Protein AF-A0A661IX45-F1 (afdb_monomer)

Radius of gyration: 25.3 Å; Cα contacts (8 Å, |Δi|>4): 655; chains: 1; bounding box: 82×65×70 Å

Secondary structure (DSSP, 8-state):
---------S--------------------SS-HHHHHHTTTS--EEETTEEEEEEEETTS---EEEEHHHHHH-GGGEEE--S--------PPP---EE-S-PPPPGGGGSPP--TTSPEEEEEPPPEEE-S-TT--HHHHHHHHHHHHHTSSEEEEE--GGGGT-SS-------HHHHHHHHHHH--SEEEEEEEEEEEEETTEEEEEEEEEEEETTT--EEEEEEEEEEESSHHHHHHHHHHHHHHHHHHHHTTSPPEEEEEEEETTEEEES--GGGT--TT-EEEEESSTT-S--EEEEEEEEETTTEEEEEEEESS---TT-EEEE----------

Solvent-accessible surface area (backbone atoms only — not comparable to full-atom values): 19610 Å² total; per-residue (Å²): 134,89,82,87,86,86,91,79,90,84,86,86,90,79,90,87,81,87,86,81,93,72,93,78,89,77,78,85,63,75,88,62,54,75,69,52,52,65,76,48,68,92,54,79,68,44,79,56,97,86,38,52,22,31,50,29,26,43,65,89,79,56,71,78,42,78,37,45,44,70,63,40,70,75,45,53,85,53,43,39,76,57,68,86,75,81,92,79,91,85,78,88,78,82,79,63,66,73,46,70,81,54,87,51,59,89,54,72,52,65,73,43,59,73,51,67,87,70,51,28,49,34,31,36,35,43,69,24,45,56,50,53,86,48,90,82,58,40,34,67,52,52,32,50,52,43,42,57,48,34,50,76,46,74,38,37,64,40,84,45,62,63,63,80,66,77,39,98,60,91,69,88,64,80,80,52,38,67,52,38,21,51,52,14,44,79,54,13,26,47,28,43,36,44,42,37,34,42,34,43,40,84,50,82,89,18,9,38,26,36,37,42,39,37,32,24,34,15,88,76,20,46,55,58,43,41,42,38,41,42,28,69,28,81,39,44,67,56,10,51,50,51,45,38,51,53,51,35,52,56,51,46,63,57,58,71,73,30,24,55,58,31,13,26,65,41,68,61,87,70,44,36,31,30,33,44,9,51,64,30,50,59,50,70,70,44,46,32,36,35,22,86,46,88,88,53,85,70,54,26,35,33,29,30,70,41,67,55,60,57,51,21,21,40,26,39,74,75,47,68,77,90,80,57,62,49,22,38,32,30,60,52,72,78,74,72,81,69,82,87,124

Mean predicted aligned error: 14.82 Å

Foldseek 3Di:
DDDDDDPDDPDDDDDDDDDDDDDDDDPPPQPADPVNCVVCVVADWDADPSFTWFWWAFPPDGDIDTDTVVRCVVCVVRTDGDDQDDDDDDDDDDWKDKDFPDQFDDDPLLVADADDLLFAAEEEEEQAAEDEPDPVDDSVNLSVVLCVLLLVASHRYHYDYPVLQVDPDPPLDDRDQVSLQVCCQQQQHQKYKGKYKYDQDDGSQFTKIWMFMWMAGRNRRTTNGTIIMIFGDNYRVVRSNVRSNVVSVVVNVRPNSGFHKGWFADDDPQKTKTFAFVQSSDDFQFKKWWAQDSPDPFTWIWTFHAGDPGTMTIIGTDDHDDDDRSTMIGGDDPPDPPDPD

Sequence (341 aa):
MRSQSLFFILILCGLLGSSGCGHLPWSKRDIYGKKDRELFADRDLYIIDGRYYVKVRERGGGQERFVEIREYLRSPSKWELLSPGGKAEGKRVEGAKAVIRKRPKRPLFALLPSSPPYLKRKVLVLPLSCLSDFPHLSDASVTELLLRTLSQKALVSLPIGPESLGGGKTDFTSPDPAQVKFLGEVTGAEAVMWGRLYGPFESPSGAFCQLELKLYETIEGTQILDLLLQQTADAPERALEAIFQEAAERVEGVLSRSGWFTRVARVDGDKIYILAGRQSGLREGDVLLVKEDPRRRSAVRIRVVELLGADMALTERIEGGDLEAFSLVLYEEAKGLTEGS

pLDDT: mean 74.88, std 21.73, range [23.38, 97.81]

Structure (mmCIF, N/CA/C/O backbone):
data_AF-A0A661IX45-F1
#
_entry.id   AF-A0A661IX45-F1
#
loop_
_atom_site.group_PDB
_atom_site.id
_atom_site.type_symbol
_atom_site.label_atom_id
_atom_site.label_alt_id
_atom_site.label_comp_id
_atom_site.label_asym_id
_atom_site.label_entity_id
_atom_site.label_seq_id
_atom_site.pdbx_PDB_ins_code
_atom_site.Cartn_x
_atom_site.Cartn_y
_atom_site.Cartn_z
_atom_site.occupancy
_atom_site.B_iso_or_equiv
_atom_site.auth_seq_id
_atom_site.auth_comp_id
_atom_site.auth_asym_id
_atom_site.auth_atom_id
_atom_site.pdbx_PDB_model_num
ATOM 1 N N . MET A 1 1 ? -42.758 16.198 6.406 1.00 31.66 1 MET A N 1
ATOM 2 C CA . MET A 1 1 ? -42.634 17.057 5.205 1.00 31.66 1 MET A CA 1
ATOM 3 C C . MET A 1 1 ? -41.177 17.450 5.044 1.00 31.66 1 MET A C 1
ATOM 5 O O . MET A 1 1 ? -40.490 17.616 6.039 1.00 31.66 1 MET A O 1
ATOM 9 N N . ARG A 1 2 ? -40.714 17.430 3.796 1.00 31.83 2 ARG A N 1
ATOM 10 C CA . ARG A 1 2 ? -39.316 17.331 3.357 1.00 31.83 2 ARG A CA 1
ATOM 11 C C . ARG A 1 2 ? -38.448 18.510 3.815 1.00 31.83 2 ARG A C 1
ATOM 13 O O . ARG A 1 2 ? -38.812 19.650 3.562 1.00 31.83 2 ARG A O 1
ATOM 20 N N . SER A 1 3 ? -37.276 18.207 4.373 1.00 27.45 3 SER A N 1
ATOM 21 C CA . SER A 1 3 ? -36.128 19.117 4.410 1.00 27.45 3 SER A CA 1
ATOM 22 C C . SER A 1 3 ? -35.052 18.540 3.493 1.00 27.45 3 SER A C 1
ATOM 24 O O . SER A 1 3 ? -34.419 17.532 3.802 1.00 27.45 3 SER A O 1
ATOM 26 N N . GLN A 1 4 ? -34.937 19.134 2.309 1.00 38.41 4 GLN A N 1
ATOM 27 C CA . GLN A 1 4 ? -33.718 19.098 1.516 1.00 38.41 4 GLN A CA 1
ATOM 28 C C . GLN A 1 4 ? -32.760 20.113 2.132 1.00 38.41 4 GLN A C 1
ATOM 30 O O . GLN A 1 4 ? -33.170 21.255 2.325 1.00 38.41 4 GLN A O 1
ATOM 35 N N . SER A 1 5 ? -31.518 19.708 2.395 1.00 34.38 5 SER A N 1
ATOM 36 C CA . SER A 1 5 ? -30.292 20.506 2.208 1.00 34.38 5 SER A CA 1
ATOM 37 C C . SER A 1 5 ? -29.159 19.878 3.010 1.00 34.38 5 SER A C 1
ATOM 39 O O . SER A 1 5 ? -29.085 20.092 4.210 1.00 34.38 5 SER A O 1
ATOM 41 N N . LEU A 1 6 ? -28.293 19.105 2.350 1.00 32.47 6 LEU A N 1
ATOM 42 C CA . LEU A 1 6 ? -26.890 18.883 2.743 1.00 32.47 6 LEU A CA 1
ATOM 43 C C . LEU A 1 6 ? -26.189 18.117 1.613 1.00 32.47 6 LEU A C 1
ATOM 45 O O . LEU A 1 6 ? -25.777 16.971 1.733 1.00 32.47 6 LEU A O 1
ATOM 49 N N . PHE A 1 7 ? -26.118 18.788 0.466 1.00 34.12 7 PHE A N 1
ATOM 50 C CA . PHE A 1 7 ? -25.300 18.429 -0.689 1.00 34.12 7 PHE A CA 1
ATOM 51 C C . PHE A 1 7 ? -24.300 19.577 -0.889 1.00 34.12 7 PHE A C 1
ATOM 53 O O . PHE A 1 7 ? -24.356 20.279 -1.883 1.00 34.12 7 PHE A O 1
ATOM 60 N N . PHE A 1 8 ? -23.481 19.881 0.123 1.00 32.47 8 PHE A N 1
ATOM 61 C CA . PHE A 1 8 ? -22.509 20.983 0.068 1.00 32.47 8 PHE A CA 1
ATOM 62 C C . PHE A 1 8 ? -21.412 20.792 1.127 1.00 32.47 8 PHE A C 1
ATOM 64 O O . PHE A 1 8 ? -21.415 21.436 2.168 1.00 32.47 8 PHE A O 1
ATOM 71 N N . ILE A 1 9 ? -20.458 19.899 0.861 1.00 33.50 9 ILE A N 1
ATOM 72 C CA . ILE A 1 9 ? -19.114 19.959 1.461 1.00 33.50 9 ILE A CA 1
ATOM 73 C C . ILE A 1 9 ? -18.122 19.664 0.335 1.00 33.50 9 ILE A C 1
ATOM 75 O O . ILE A 1 9 ? -17.614 18.558 0.210 1.00 33.50 9 ILE A O 1
ATOM 79 N N . LEU A 1 10 ? -17.931 20.636 -0.563 1.00 34.12 10 LEU A N 1
ATOM 80 C CA . LEU A 1 10 ? -16.811 20.629 -1.519 1.00 34.12 10 LEU A CA 1
ATOM 81 C C . LEU A 1 10 ? -16.424 22.016 -2.068 1.00 34.12 10 LEU A C 1
ATOM 83 O O . LEU A 1 10 ? -15.611 22.106 -2.977 1.00 34.12 10 LEU A O 1
ATOM 87 N N . ILE A 1 11 ? -16.946 23.122 -1.525 1.00 37.81 11 ILE A N 1
ATOM 88 C CA . ILE A 1 11 ? -16.572 24.472 -1.982 1.00 37.81 11 ILE A CA 1
ATOM 89 C C . ILE A 1 11 ? -16.534 25.421 -0.784 1.00 37.81 11 ILE A C 1
ATOM 91 O O . ILE A 1 11 ? -17.523 26.098 -0.536 1.00 37.81 11 ILE A O 1
ATOM 95 N N . LEU A 1 12 ? -15.420 25.468 -0.037 1.00 32.38 12 LEU A N 1
ATOM 96 C CA . LEU A 1 12 ? -15.030 26.670 0.723 1.00 32.38 12 LEU A CA 1
ATOM 97 C C . LEU A 1 12 ? -13.593 26.616 1.290 1.00 32.38 12 LEU A C 1
ATOM 99 O O . LEU A 1 12 ? -13.404 26.660 2.495 1.00 32.38 12 LEU A O 1
ATOM 103 N N . CYS A 1 13 ? -12.568 26.559 0.434 1.00 29.25 13 CYS A N 1
ATOM 104 C CA . CYS A 1 13 ? -11.184 26.913 0.819 1.00 29.25 13 CYS A CA 1
ATOM 105 C C . CYS A 1 13 ? -10.466 27.655 -0.325 1.00 29.25 13 CYS A C 1
ATOM 107 O O . CYS A 1 13 ? -9.306 27.401 -0.637 1.00 29.25 13 CYS A O 1
ATOM 109 N N . GLY A 1 14 ? -11.183 28.559 -0.994 1.00 31.02 14 GLY A N 1
ATOM 110 C CA . GLY A 1 14 ? -10.596 29.558 -1.881 1.00 31.02 14 GLY A CA 1
ATOM 111 C C . GLY A 1 14 ? -10.608 30.911 -1.180 1.00 31.02 14 GLY A C 1
ATOM 112 O O . GLY A 1 14 ? -11.650 31.295 -0.661 1.00 31.02 14 GLY A O 1
ATOM 113 N N . LEU A 1 15 ? -9.477 31.622 -1.249 1.00 32.25 15 LEU A N 1
ATOM 114 C CA . LEU A 1 15 ? -9.216 32.990 -0.770 1.00 32.25 15 LEU 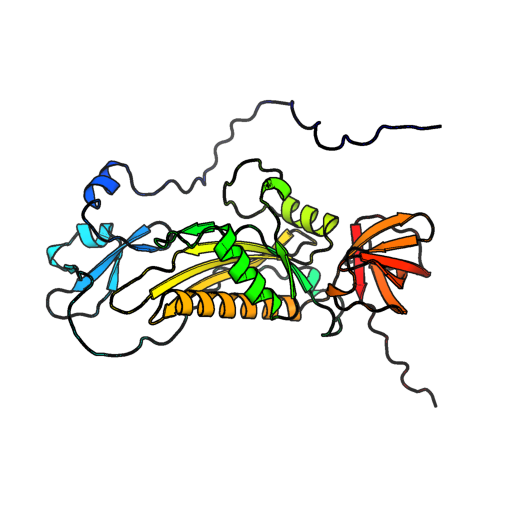A CA 1
ATOM 115 C C . LEU A 1 15 ? -8.654 33.090 0.654 1.00 32.25 15 LEU A C 1
ATOM 117 O O . LEU A 1 15 ? -9.389 33.277 1.611 1.00 32.25 15 LEU A O 1
ATOM 121 N N . LEU A 1 16 ? -7.321 33.081 0.743 1.00 33.16 16 LEU A N 1
ATOM 122 C CA . LEU A 1 16 ? -6.530 34.136 1.391 1.00 33.16 16 LEU A CA 1
ATOM 123 C C . LEU A 1 16 ? -5.105 34.078 0.820 1.00 33.16 16 LEU A C 1
ATOM 125 O O . LEU A 1 16 ? -4.405 33.074 0.932 1.00 33.16 16 LEU A O 1
ATOM 129 N N . GLY A 1 17 ? -4.726 35.139 0.111 1.00 28.31 17 GLY A N 1
ATOM 130 C CA . GLY A 1 17 ? -3.460 35.253 -0.599 1.00 28.31 17 GLY A CA 1
ATOM 131 C C . GLY A 1 17 ? -2.360 35.978 0.178 1.00 28.31 17 GLY A C 1
ATOM 132 O O . GLY A 1 17 ? -2.618 36.795 1.056 1.00 28.31 17 GLY A O 1
ATOM 133 N N . SER A 1 18 ? -1.139 35.696 -0.289 1.00 35.06 18 SER A N 1
ATOM 134 C CA . SER A 1 18 ? 0.095 36.496 -0.258 1.00 35.06 18 SER A CA 1
ATOM 135 C C . SER A 1 18 ? 0.686 36.921 1.090 1.00 35.06 18 SER A C 1
ATOM 137 O O . SER A 1 18 ? 0.209 37.854 1.726 1.00 35.06 18 SER A O 1
ATOM 139 N N . SER A 1 19 ? 1.876 36.393 1.398 1.00 29.16 19 SER A N 1
ATOM 140 C CA . SER A 1 19 ? 3.156 37.122 1.258 1.00 29.16 19 SER A CA 1
ATOM 141 C C . SER A 1 19 ? 4.289 36.328 1.911 1.00 29.16 19 SER A C 1
ATOM 143 O O . SER A 1 19 ? 4.203 35.980 3.083 1.00 29.16 19 SER A O 1
ATOM 145 N N . GLY A 1 20 ? 5.369 36.068 1.173 1.00 25.92 20 GLY A N 1
ATOM 146 C CA . GLY A 1 20 ? 6.574 35.461 1.741 1.00 25.92 20 GLY A CA 1
ATOM 147 C C . GLY A 1 20 ? 7.519 34.888 0.694 1.00 25.92 20 GLY A C 1
ATOM 148 O O . GLY A 1 20 ? 7.609 33.676 0.535 1.00 25.92 20 GLY A O 1
ATOM 149 N N . CYS A 1 21 ? 8.235 35.761 -0.020 1.00 34.81 21 CYS A N 1
ATOM 150 C CA . CYS A 1 21 ? 9.464 35.377 -0.709 1.00 34.81 21 CYS A CA 1
ATOM 151 C C . CYS A 1 21 ? 10.446 34.787 0.311 1.00 34.81 21 CYS A C 1
ATOM 153 O O . CYS A 1 21 ? 10.863 35.473 1.240 1.00 34.81 21 CYS A O 1
ATOM 155 N N . GLY A 1 22 ? 10.842 33.536 0.101 1.00 25.02 22 GLY A N 1
ATOM 156 C CA . GLY A 1 22 ? 11.901 32.874 0.847 1.00 25.02 22 GLY A CA 1
ATOM 157 C C . GLY A 1 22 ? 12.586 31.869 -0.061 1.00 25.02 22 GLY A C 1
ATOM 158 O O . GLY A 1 22 ? 12.084 30.773 -0.284 1.00 25.02 22 GLY A O 1
ATOM 159 N N . HIS A 1 23 ? 13.715 32.277 -0.632 1.00 36.28 23 HIS A N 1
ATOM 160 C CA . HIS A 1 23 ? 14.658 31.393 -1.300 1.00 36.28 23 HIS A CA 1
ATOM 161 C C . HIS A 1 23 ? 14.972 30.177 -0.422 1.00 36.28 23 HIS A C 1
ATOM 163 O O . HIS A 1 23 ? 15.439 30.361 0.696 1.00 36.28 23 HIS A O 1
ATOM 169 N N . LEU A 1 24 ? 14.807 28.965 -0.958 1.00 30.47 24 LEU A N 1
ATOM 170 C CA . LEU A 1 24 ? 15.765 27.860 -0.838 1.00 30.47 24 LEU A CA 1
ATOM 171 C C . LEU A 1 24 ? 15.394 26.743 -1.840 1.00 30.47 24 LEU A C 1
ATOM 173 O O . LEU A 1 24 ? 14.257 26.655 -2.302 1.00 30.47 24 LEU A O 1
ATOM 177 N N . PRO A 1 25 ? 16.405 25.986 -2.289 1.00 33.78 25 PRO A N 1
ATOM 178 C CA . PRO A 1 25 ? 16.451 25.300 -3.565 1.00 33.78 25 PRO A CA 1
ATOM 179 C C . PRO A 1 25 ? 15.751 23.952 -3.452 1.00 33.78 25 PRO A C 1
ATOM 181 O O . PRO A 1 25 ? 15.671 23.415 -2.359 1.00 33.78 25 PRO A O 1
ATOM 184 N N . TRP A 1 26 ? 15.336 23.398 -4.591 1.00 29.72 26 TRP A N 1
ATOM 185 C CA . TRP A 1 26 ? 15.160 21.958 -4.891 1.00 29.72 26 TRP A CA 1
ATOM 186 C C . TRP A 1 26 ? 14.075 21.711 -5.951 1.00 29.72 26 TRP A C 1
ATOM 188 O O . TRP A 1 26 ? 13.500 20.629 -6.027 1.00 29.72 26 TRP A O 1
ATOM 198 N N . SER A 1 27 ? 13.884 22.635 -6.900 1.00 31.77 27 SER A N 1
ATOM 199 C CA . SER A 1 27 ? 13.534 22.161 -8.237 1.00 31.77 27 SER A CA 1
ATOM 200 C C . SER A 1 27 ? 14.763 21.411 -8.756 1.00 31.77 27 SER A C 1
ATOM 202 O O . SER A 1 27 ? 15.789 22.044 -9.030 1.00 31.77 27 SER A O 1
ATOM 204 N N . LYS A 1 28 ? 14.705 20.082 -8.882 1.00 40.31 28 LYS A N 1
ATOM 205 C CA . LYS A 1 28 ? 15.634 19.366 -9.765 1.00 40.31 28 LYS A CA 1
ATOM 206 C C . LYS A 1 28 ? 15.320 19.827 -11.189 1.00 40.31 28 LYS A C 1
ATOM 208 O O . LYS A 1 28 ? 14.548 19.194 -11.898 1.00 40.31 28 LYS A O 1
ATOM 213 N N . ARG A 1 29 ? 15.847 21.003 -11.550 1.00 43.06 29 ARG A N 1
ATOM 214 C CA . ARG A 1 29 ? 15.900 21.478 -12.928 1.00 43.06 29 ARG A CA 1
ATOM 215 C C . ARG A 1 29 ? 16.592 20.389 -13.720 1.00 43.06 29 ARG A C 1
ATOM 217 O O . ARG A 1 29 ? 17.616 19.870 -13.271 1.00 43.06 29 ARG A O 1
ATOM 224 N N . ASP A 1 30 ? 16.011 20.066 -14.865 1.00 44.97 30 ASP A N 1
ATOM 225 C CA . ASP A 1 30 ? 16.693 19.276 -15.871 1.00 44.97 30 ASP A CA 1
ATOM 226 C C . ASP A 1 30 ? 18.105 19.855 -16.050 1.00 44.97 30 ASP A C 1
ATOM 228 O O . ASP A 1 30 ? 18.285 21.053 -16.287 1.00 44.97 30 ASP A O 1
ATOM 232 N N . ILE A 1 31 ? 19.107 19.013 -15.812 1.00 51.66 31 ILE A N 1
ATOM 233 C CA . ILE A 1 31 ? 20.523 19.379 -15.874 1.00 51.66 31 ILE A CA 1
ATOM 234 C C . ILE A 1 31 ? 20.973 19.620 -17.318 1.00 51.66 31 ILE A C 1
ATOM 236 O O . ILE A 1 31 ? 22.105 20.069 -17.518 1.00 51.66 31 ILE A O 1
ATOM 240 N N . TYR A 1 32 ? 20.107 19.344 -18.299 1.00 58.38 32 TYR A N 1
ATOM 241 C CA . TYR A 1 32 ? 20.336 19.533 -19.722 1.00 58.38 32 TYR A CA 1
ATOM 242 C C . TYR A 1 32 ? 19.508 20.705 -20.265 1.00 58.38 32 TYR A C 1
ATOM 244 O O . TYR A 1 32 ? 18.287 20.768 -20.122 1.00 58.38 32 TYR A O 1
ATOM 252 N N . GLY A 1 33 ? 20.191 21.662 -20.897 1.00 57.94 33 GLY A N 1
ATOM 253 C CA . GLY A 1 33 ? 19.557 22.818 -21.539 1.00 57.94 33 GLY A CA 1
ATOM 254 C C . GLY A 1 33 ? 18.938 22.500 -22.908 1.00 57.94 33 GLY A C 1
ATOM 255 O O . GLY A 1 33 ? 19.067 21.404 -23.442 1.00 57.94 33 GLY A O 1
ATOM 256 N N . LYS A 1 34 ? 18.308 23.492 -23.549 1.00 54.91 34 LYS A N 1
ATOM 257 C CA . LYS A 1 34 ? 17.751 23.338 -24.910 1.00 54.91 34 LYS A CA 1
ATOM 258 C C . LYS A 1 34 ? 18.818 22.938 -25.948 1.00 54.91 34 LYS A C 1
ATOM 260 O O . LYS A 1 34 ? 18.582 22.042 -26.745 1.00 54.91 34 LYS A O 1
ATOM 265 N N . LYS A 1 35 ? 20.006 23.549 -25.868 1.00 55.47 35 LYS A N 1
ATOM 266 C CA . LYS A 1 35 ? 21.160 23.241 -26.735 1.00 55.47 35 LYS A CA 1
ATOM 267 C C . LYS A 1 35 ? 21.697 21.824 -26.539 1.00 55.47 35 LYS A C 1
ATOM 269 O O . LYS A 1 35 ? 22.114 21.188 -27.495 1.00 55.47 35 LYS A O 1
ATOM 274 N N . ASP A 1 36 ? 21.672 21.345 -25.299 1.00 53.19 36 ASP A N 1
ATOM 275 C CA . ASP A 1 36 ? 22.061 19.979 -24.957 1.00 53.19 36 ASP A CA 1
ATOM 276 C C . ASP A 1 36 ? 21.128 18.990 -25.674 1.00 53.19 36 ASP A C 1
ATOM 278 O O . ASP A 1 36 ? 21.584 18.109 -26.385 1.00 53.19 36 ASP A O 1
ATOM 282 N N . ARG A 1 37 ? 19.812 19.202 -25.611 1.00 57.75 37 ARG A N 1
ATOM 283 C CA . ARG A 1 37 ? 18.844 18.323 -26.287 1.00 57.75 37 ARG A CA 1
ATOM 284 C C . ARG A 1 37 ? 18.974 18.319 -27.813 1.00 57.75 37 ARG A C 1
ATOM 286 O O . ARG A 1 37 ? 18.772 17.279 -28.424 1.00 57.75 37 ARG A O 1
ATOM 293 N N . GLU A 1 38 ? 19.339 19.447 -28.420 1.00 61.12 38 GLU A N 1
ATOM 294 C CA . GLU A 1 38 ? 19.633 19.524 -29.861 1.00 61.12 38 GLU A CA 1
ATOM 295 C C . GLU A 1 38 ? 20.881 18.702 -30.240 1.00 61.12 38 GLU A C 1
ATOM 297 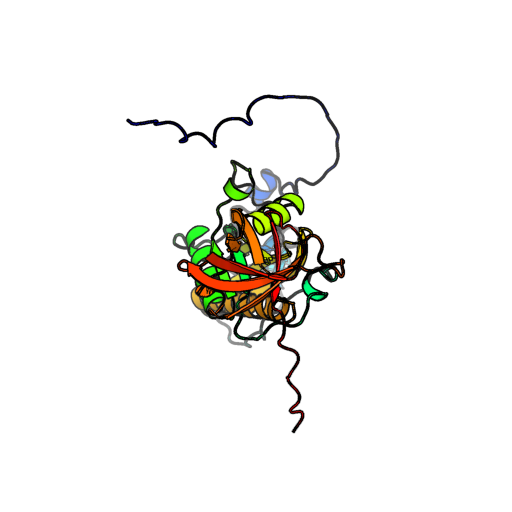O O . GLU A 1 38 ? 20.909 18.095 -31.306 1.00 61.12 38 GLU A O 1
ATOM 302 N N . LEU A 1 39 ? 21.883 18.623 -29.355 1.00 50.84 39 LEU A N 1
ATOM 303 C CA . LEU A 1 39 ? 23.135 17.880 -29.573 1.00 50.84 39 LEU A CA 1
ATOM 304 C C . LEU A 1 39 ? 22.980 16.355 -29.542 1.00 50.84 39 LEU A C 1
ATOM 306 O O . LEU A 1 39 ? 23.870 15.653 -30.014 1.00 50.84 39 LEU A O 1
ATOM 310 N N . PHE A 1 40 ? 21.904 15.839 -28.950 1.00 62.50 40 PHE A N 1
ATOM 311 C CA . PHE A 1 40 ? 21.649 14.399 -28.850 1.00 62.50 40 PHE A CA 1
ATOM 312 C C . PHE A 1 40 ? 20.297 13.982 -29.438 1.00 62.50 40 PHE A C 1
ATOM 314 O O . PHE A 1 40 ? 19.843 12.865 -29.209 1.00 62.50 40 PHE A O 1
ATOM 321 N N . ALA A 1 41 ? 19.672 14.857 -30.230 1.00 52.12 41 ALA A N 1
ATOM 322 C CA . ALA A 1 41 ? 18.409 14.579 -30.913 1.00 52.12 41 ALA A CA 1
ATOM 323 C C . ALA A 1 41 ? 18.511 13.435 -31.941 1.00 52.12 41 ALA A C 1
ATOM 325 O O . ALA A 1 41 ? 17.499 12.833 -32.285 1.00 52.12 41 ALA A O 1
ATOM 326 N N . ASP A 1 42 ? 19.718 13.137 -32.428 1.00 52.62 42 ASP A N 1
ATOM 327 C CA . ASP A 1 42 ? 20.020 12.073 -33.390 1.00 52.62 42 ASP A CA 1
ATOM 328 C C . ASP A 1 42 ? 20.483 10.760 -32.725 1.00 52.62 42 ASP A C 1
ATOM 330 O O . ASP A 1 42 ? 21.020 9.884 -33.406 1.00 52.62 42 ASP A O 1
ATOM 334 N N . ARG A 1 43 ? 20.343 10.625 -31.396 1.00 60.31 43 ARG A N 1
ATOM 335 C CA . ARG A 1 43 ? 20.867 9.486 -30.623 1.00 60.31 43 ARG A CA 1
ATOM 336 C C . ARG A 1 43 ? 19.771 8.730 -29.886 1.00 60.31 43 ARG A C 1
ATOM 338 O O . ARG A 1 43 ? 18.873 9.329 -29.304 1.00 60.31 43 ARG A O 1
ATOM 345 N N . ASP A 1 44 ? 19.948 7.415 -29.807 1.00 63.59 44 ASP A N 1
ATOM 346 C CA . ASP A 1 44 ? 19.128 6.541 -28.971 1.00 63.59 44 ASP A CA 1
ATOM 347 C C . ASP A 1 44 ? 19.570 6.676 -27.504 1.00 63.59 44 ASP A C 1
ATOM 349 O O . ASP A 1 44 ? 20.624 6.165 -27.101 1.00 63.59 44 ASP A O 1
ATOM 353 N N . LEU A 1 45 ? 18.792 7.426 -26.718 1.00 63.84 45 LEU A N 1
ATOM 354 C CA . LEU A 1 45 ? 19.106 7.770 -25.330 1.00 63.84 45 LEU A CA 1
ATOM 355 C C . LEU A 1 45 ? 18.309 6.929 -24.329 1.00 63.84 45 LEU A C 1
ATOM 357 O O . LEU A 1 45 ? 17.110 6.729 -24.472 1.00 63.84 45 LEU A O 1
ATOM 361 N N . TYR A 1 46 ? 18.965 6.556 -23.237 1.00 61.53 46 TYR A N 1
ATOM 362 C CA . TYR A 1 46 ? 18.365 5.930 -22.061 1.00 61.53 46 TYR A CA 1
ATOM 363 C C . TYR A 1 46 ? 18.384 6.927 -20.898 1.00 61.53 46 TYR A C 1
ATOM 365 O O . TYR A 1 46 ? 19.385 7.614 -20.704 1.00 61.53 46 TYR A O 1
ATOM 373 N N . ILE A 1 47 ? 17.319 7.021 -20.098 1.00 55.94 47 ILE A N 1
ATOM 374 C CA . ILE A 1 47 ? 17.270 7.939 -18.946 1.00 55.94 47 ILE A CA 1
ATOM 375 C C . ILE A 1 47 ? 17.444 7.151 -17.645 1.00 55.94 47 ILE A C 1
ATOM 377 O O . ILE A 1 47 ? 16.588 6.347 -17.288 1.00 55.94 47 ILE A O 1
ATOM 381 N N . ILE A 1 48 ? 18.528 7.410 -16.906 1.00 49.97 48 ILE A N 1
ATOM 382 C CA . ILE A 1 48 ? 18.822 6.775 -15.610 1.00 49.97 48 ILE A CA 1
ATOM 383 C C . ILE A 1 48 ? 19.085 7.887 -14.584 1.00 49.97 48 ILE A C 1
ATOM 385 O O . ILE A 1 48 ? 19.919 8.760 -14.803 1.00 49.97 48 ILE A O 1
ATOM 389 N N . ASP A 1 49 ? 18.328 7.919 -13.482 1.00 45.72 49 ASP A N 1
ATOM 390 C CA . ASP A 1 49 ? 18.443 8.938 -12.417 1.00 45.72 49 ASP A CA 1
ATOM 391 C C . ASP A 1 49 ? 18.410 10.409 -12.909 1.00 45.72 49 ASP A C 1
ATOM 393 O O . ASP A 1 49 ? 19.065 11.297 -12.355 1.00 45.72 49 ASP A O 1
ATOM 397 N N . GLY A 1 50 ? 17.614 10.690 -13.950 1.00 48.59 50 GLY A N 1
ATOM 398 C CA . GLY A 1 50 ? 17.475 12.031 -14.539 1.00 48.59 50 GLY A CA 1
ATOM 399 C C . GLY A 1 50 ? 18.650 12.454 -15.428 1.00 48.59 50 GLY A C 1
ATOM 400 O O . GLY A 1 50 ? 18.806 13.641 -15.713 1.00 48.59 50 GLY A O 1
ATOM 401 N N . ARG A 1 51 ? 19.483 11.494 -15.843 1.00 57.00 51 ARG A N 1
ATOM 402 C CA . ARG A 1 51 ? 20.605 11.674 -16.767 1.00 57.00 51 ARG A CA 1
ATOM 403 C C . ARG A 1 51 ? 20.411 10.852 -18.031 1.00 57.00 51 ARG A C 1
ATOM 405 O O . ARG A 1 51 ? 19.845 9.766 -17.963 1.00 57.00 51 ARG A O 1
ATOM 412 N N . TYR A 1 52 ? 20.876 11.370 -19.164 1.00 68.75 52 TYR A N 1
ATOM 413 C CA . TYR A 1 52 ? 20.821 10.668 -20.449 1.00 68.75 52 TYR A CA 1
ATOM 414 C C . TYR A 1 52 ? 22.049 9.772 -20.616 1.00 68.75 52 TYR A C 1
ATOM 416 O O . TYR A 1 52 ? 23.156 10.177 -20.266 1.00 68.75 52 TYR A O 1
ATOM 424 N N . TYR A 1 53 ? 21.864 8.589 -21.188 1.00 72.75 53 TYR A N 1
ATOM 425 C CA . TYR A 1 53 ? 22.875 7.561 -21.420 1.00 72.75 53 TYR A CA 1
ATOM 426 C C . TYR A 1 53 ? 22.769 7.025 -22.844 1.00 72.75 53 TYR A C 1
ATOM 428 O O . TYR A 1 53 ? 21.698 7.043 -23.433 1.00 72.75 53 TYR A O 1
ATOM 436 N N . VAL A 1 54 ? 23.865 6.496 -23.376 1.00 75.19 54 VAL A N 1
ATOM 437 C CA . VAL A 1 54 ? 23.916 5.759 -24.645 1.00 75.19 54 VAL A CA 1
ATOM 438 C C . VAL A 1 54 ? 24.531 4.389 -24.419 1.00 75.19 54 VAL A C 1
ATOM 440 O O . VAL A 1 54 ? 25.412 4.225 -23.570 1.00 75.19 54 VAL A O 1
ATOM 443 N N . LYS A 1 55 ? 24.083 3.398 -25.189 1.00 76.25 55 LYS A N 1
ATOM 444 C CA . LYS A 1 55 ? 24.676 2.061 -25.177 1.00 76.25 55 LYS A CA 1
ATOM 445 C C . LYS A 1 55 ? 25.900 2.040 -26.092 1.00 76.25 55 LYS A C 1
ATOM 447 O O . LYS A 1 55 ? 25.804 2.323 -27.286 1.00 76.25 55 LYS A O 1
ATOM 452 N N . VAL A 1 56 ? 27.062 1.717 -25.533 1.00 77.69 56 VAL A N 1
ATOM 453 C CA . VAL A 1 56 ? 28.339 1.751 -26.255 1.00 77.69 56 VAL A CA 1
ATOM 454 C C . VAL A 1 56 ? 29.217 0.547 -25.936 1.00 77.69 56 VAL A C 1
ATOM 456 O O . VAL A 1 56 ? 29.073 -0.101 -24.898 1.00 77.69 56 VAL A O 1
ATOM 459 N N . ARG A 1 57 ? 30.177 0.281 -26.817 1.00 82.69 57 ARG A N 1
ATOM 460 C CA . ARG A 1 57 ? 31.317 -0.616 -26.614 1.00 82.69 57 ARG A CA 1
ATOM 461 C C . ARG A 1 57 ? 32.609 0.188 -26.708 1.00 82.69 57 ARG A C 1
ATOM 463 O O . ARG A 1 57 ? 32.665 1.183 -27.418 1.00 82.69 57 ARG A O 1
ATOM 470 N N . GLU A 1 58 ? 33.657 -0.199 -25.996 1.00 81.69 58 GLU A N 1
ATOM 471 C CA . GLU A 1 58 ? 34.968 0.447 -26.150 1.00 81.69 58 GLU A CA 1
ATOM 472 C C . GLU A 1 58 ? 35.653 -0.038 -27.439 1.00 81.69 58 GLU A C 1
ATOM 474 O O . GLU A 1 58 ? 35.730 -1.246 -27.690 1.00 81.69 58 GLU A O 1
ATOM 479 N N . ARG A 1 59 ? 36.127 0.896 -28.277 1.00 72.44 59 ARG A N 1
ATOM 480 C CA . ARG A 1 59 ? 36.845 0.556 -29.514 1.00 72.44 59 ARG A CA 1
ATOM 481 C C . ARG A 1 59 ? 38.163 -0.132 -29.163 1.00 72.44 59 ARG A C 1
ATOM 483 O O . ARG A 1 59 ? 38.962 0.413 -28.410 1.00 72.44 59 ARG A O 1
ATOM 490 N N . GLY A 1 60 ? 38.388 -1.311 -29.737 1.00 71.19 60 GLY A N 1
ATOM 491 C CA . GLY A 1 60 ? 39.529 -2.176 -29.407 1.00 71.19 60 GLY A CA 1
ATOM 492 C C . GLY A 1 60 ? 39.150 -3.470 -28.680 1.00 71.19 60 GLY A C 1
ATOM 493 O O . GLY A 1 60 ? 40.029 -4.276 -28.403 1.00 71.19 60 GLY A O 1
ATOM 494 N N . GLY A 1 61 ? 37.853 -3.692 -28.429 1.00 64.31 61 GLY A N 1
ATOM 495 C CA . GLY A 1 61 ? 37.335 -4.905 -27.795 1.00 64.31 61 GLY A CA 1
ATOM 496 C C . GLY A 1 61 ? 37.125 -4.702 -26.297 1.00 64.31 61 GLY A C 1
ATOM 497 O O . GLY A 1 61 ? 38.055 -4.797 -25.505 1.00 64.31 61 GLY A O 1
ATOM 498 N N . GLY A 1 62 ? 35.878 -4.431 -25.908 1.00 67.12 62 GLY A N 1
ATOM 499 C CA . GLY A 1 62 ? 35.456 -4.252 -24.518 1.00 67.12 62 GLY A CA 1
ATOM 500 C C . GLY A 1 62 ? 34.010 -4.705 -24.306 1.00 67.12 62 GLY A C 1
ATOM 501 O O . GLY A 1 62 ? 33.313 -5.039 -25.264 1.00 67.12 62 GLY A O 1
ATOM 502 N N . GLN A 1 63 ? 33.553 -4.730 -23.052 1.00 63.59 63 GLN A N 1
ATOM 503 C CA . GLN A 1 63 ? 32.163 -5.068 -22.723 1.00 63.59 63 GLN A CA 1
ATOM 504 C C . GLN A 1 63 ? 31.202 -3.926 -23.082 1.00 63.59 63 GLN A C 1
ATOM 506 O O . GLN A 1 63 ? 31.571 -2.749 -23.052 1.00 63.59 63 GLN A O 1
ATOM 511 N N . GLU A 1 64 ? 29.961 -4.283 -23.422 1.00 72.12 64 GLU A N 1
ATOM 512 C CA . GLU A 1 64 ? 28.888 -3.314 -23.657 1.00 72.12 64 GLU A CA 1
ATOM 513 C C . GLU A 1 64 ? 28.519 -2.618 -22.346 1.00 72.12 64 GLU A C 1
ATOM 515 O O . GLU A 1 64 ? 28.347 -3.270 -21.315 1.00 72.12 64 GLU A O 1
ATOM 520 N N . ARG A 1 65 ? 28.382 -1.294 -22.375 1.00 65.50 65 ARG A N 1
ATOM 521 C CA . ARG A 1 65 ? 27.988 -0.508 -21.205 1.00 65.50 65 ARG A CA 1
ATOM 522 C C . ARG A 1 65 ? 27.136 0.690 -21.586 1.00 65.50 65 ARG A C 1
ATOM 524 O O . ARG A 1 65 ? 27.244 1.228 -22.685 1.00 65.50 65 ARG A O 1
ATOM 531 N N . PHE A 1 66 ? 26.318 1.123 -20.637 1.00 67.12 66 PHE A N 1
ATOM 532 C CA . PHE A 1 66 ? 25.625 2.401 -20.707 1.00 67.12 66 PHE A CA 1
ATOM 533 C C . 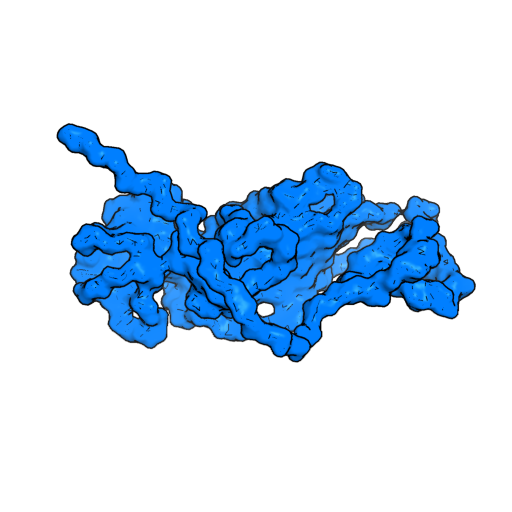PHE A 1 66 ? 26.557 3.490 -20.187 1.00 67.12 66 PHE A C 1
ATOM 535 O O . PHE A 1 66 ? 27.048 3.410 -19.061 1.00 67.12 66 PHE A O 1
ATOM 542 N N . VAL A 1 67 ? 26.816 4.492 -21.017 1.00 69.31 67 VAL A N 1
ATOM 543 C CA . VAL A 1 67 ? 27.685 5.628 -20.694 1.00 69.31 67 VAL A CA 1
ATOM 544 C C . VAL A 1 67 ? 26.839 6.890 -20.725 1.00 69.31 67 VAL A C 1
ATOM 546 O O . VAL A 1 67 ? 26.035 7.060 -21.639 1.00 69.31 67 VAL A O 1
ATOM 549 N N . GLU A 1 68 ? 26.986 7.763 -19.726 1.00 76.00 68 GLU A N 1
ATOM 550 C CA . GLU A 1 68 ? 26.254 9.034 -19.691 1.00 76.00 68 GLU A CA 1
ATOM 551 C C . GLU A 1 68 ? 26.542 9.814 -20.988 1.00 76.00 68 GLU A C 1
ATOM 553 O O . GLU A 1 68 ? 27.693 9.891 -21.420 1.00 76.00 68 GLU A O 1
ATOM 558 N N . ILE A 1 69 ? 25.535 10.429 -21.612 1.00 71.44 69 ILE A N 1
ATOM 559 C CA . ILE A 1 69 ? 25.665 11.090 -22.921 1.00 71.44 69 ILE A CA 1
ATOM 560 C C . ILE A 1 69 ? 26.799 12.121 -22.927 1.00 71.44 69 ILE A C 1
ATOM 562 O O . ILE A 1 69 ? 27.526 12.256 -23.905 1.00 71.44 69 ILE A O 1
ATOM 566 N N . ARG A 1 70 ? 27.024 12.807 -21.801 1.00 66.19 70 ARG A N 1
ATOM 567 C CA . ARG A 1 70 ? 28.118 13.774 -21.645 1.00 66.19 70 ARG A CA 1
ATOM 568 C C . ARG A 1 70 ? 29.492 13.113 -21.632 1.00 66.19 70 ARG A C 1
ATOM 570 O O . ARG A 1 70 ? 30.444 13.690 -22.144 1.00 66.19 70 ARG A O 1
ATOM 577 N N . GLU A 1 71 ? 29.613 11.927 -21.048 1.00 73.44 71 GLU A N 1
ATOM 578 C CA . GLU A 1 71 ? 30.850 11.144 -21.069 1.00 73.44 71 GLU A CA 1
ATOM 579 C C . GLU A 1 71 ? 31.109 10.561 -22.463 1.00 73.44 71 GLU A C 1
ATOM 581 O O . GLU A 1 71 ? 32.242 10.600 -22.944 1.00 73.44 71 GLU A O 1
ATOM 586 N N . TYR A 1 72 ? 30.056 10.122 -23.157 1.00 73.88 72 TYR A N 1
ATOM 587 C CA . TYR A 1 72 ? 30.143 9.711 -24.555 1.00 73.88 72 TYR A CA 1
ATOM 588 C C . TYR A 1 72 ? 30.656 10.850 -25.449 1.00 73.88 72 TYR A C 1
ATOM 590 O O . TYR A 1 72 ? 31.643 10.683 -26.166 1.00 73.88 72 TYR A O 1
ATOM 598 N N . LEU A 1 73 ? 30.048 12.036 -25.347 1.00 66.75 73 LEU A N 1
ATOM 599 C CA . LEU A 1 73 ? 30.386 13.198 -26.173 1.00 66.75 73 LEU A CA 1
ATOM 600 C C . LEU A 1 73 ? 31.793 13.758 -25.917 1.00 66.75 73 LEU A C 1
ATOM 602 O O . LEU A 1 73 ? 32.372 14.375 -26.807 1.00 66.75 73 LEU A O 1
ATOM 606 N N . ARG A 1 74 ? 32.374 13.536 -24.729 1.00 72.62 74 ARG A N 1
ATOM 607 C CA . ARG A 1 74 ? 33.760 13.942 -24.419 1.00 72.62 74 ARG A CA 1
ATOM 608 C C . ARG A 1 74 ? 34.806 13.124 -25.162 1.00 72.62 74 ARG A C 1
ATOM 610 O O . ARG A 1 74 ? 35.925 13.594 -25.354 1.00 72.62 74 ARG A O 1
ATOM 617 N N . SER A 1 75 ? 34.495 11.886 -25.529 1.00 71.56 75 SER A N 1
ATOM 618 C CA . SER A 1 75 ? 35.440 11.015 -26.232 1.00 71.56 75 SER A CA 1
ATOM 619 C C . SER A 1 75 ? 34.718 10.068 -27.193 1.00 71.56 75 SER A C 1
ATOM 621 O O . SER A 1 75 ? 34.821 8.855 -27.030 1.00 71.56 75 SER A O 1
ATOM 623 N N . PRO A 1 76 ? 34.012 10.577 -28.222 1.00 67.44 76 PRO A N 1
ATOM 624 C CA . PRO A 1 76 ? 33.175 9.739 -29.085 1.00 67.44 76 PRO A CA 1
ATOM 625 C C . PRO A 1 76 ? 33.984 8.671 -29.825 1.00 67.44 76 PRO A C 1
ATOM 627 O O . PRO A 1 76 ? 33.506 7.568 -30.047 1.00 67.44 76 PRO A O 1
ATOM 630 N N . SER A 1 77 ? 35.241 8.976 -30.162 1.00 73.69 77 SER A N 1
ATOM 631 C CA . SER A 1 77 ? 36.178 8.072 -30.837 1.00 73.69 77 SER A CA 1
ATOM 632 C C . SER A 1 77 ? 36.631 6.884 -29.984 1.00 73.69 77 SER A C 1
ATOM 634 O O . SER A 1 77 ? 37.103 5.897 -30.543 1.00 73.69 77 SER A O 1
ATOM 636 N N . LYS A 1 78 ? 36.477 6.954 -28.654 1.00 77.94 78 LYS A N 1
ATOM 637 C CA . LYS A 1 78 ? 36.725 5.839 -27.726 1.00 77.94 78 LYS A CA 1
ATOM 638 C C . LYS A 1 78 ? 35.617 4.787 -27.798 1.00 77.94 78 LYS A C 1
ATOM 640 O O . LYS A 1 78 ? 35.827 3.630 -27.439 1.00 77.94 78 LYS A O 1
ATOM 645 N N . TRP A 1 79 ? 34.442 5.194 -28.265 1.00 76.75 79 TRP A N 1
ATOM 646 C CA . TRP A 1 79 ? 33.219 4.424 -28.180 1.00 76.75 79 TRP A CA 1
ATOM 647 C C . TRP A 1 79 ? 32.753 3.974 -29.566 1.00 76.75 79 TRP A C 1
ATOM 649 O O . TRP A 1 79 ? 32.776 4.708 -30.552 1.00 76.75 79 TRP A O 1
ATOM 659 N N . GLU A 1 80 ? 32.304 2.737 -29.643 1.00 80.81 80 GLU A N 1
ATOM 660 C CA . GLU A 1 80 ? 31.477 2.223 -30.717 1.00 80.81 80 GLU A CA 1
ATOM 661 C C . GLU A 1 80 ? 30.029 2.283 -30.229 1.00 80.81 80 GLU A C 1
ATOM 663 O O . GLU A 1 80 ? 29.674 1.644 -29.237 1.00 80.81 80 GLU A O 1
ATOM 668 N N . LEU A 1 81 ? 29.211 3.117 -30.878 1.00 71.06 81 LEU A N 1
ATOM 669 C CA . LEU A 1 81 ? 27.774 3.157 -30.619 1.00 71.06 81 LEU A CA 1
ATOM 670 C C . LEU A 1 81 ? 27.188 1.819 -31.036 1.00 71.06 81 LEU A C 1
ATOM 672 O O . LEU A 1 81 ? 27.287 1.425 -32.197 1.00 71.06 81 LEU A O 1
ATOM 676 N N . LEU A 1 82 ? 26.585 1.131 -30.077 1.00 70.00 82 LEU A N 1
ATOM 677 C CA . LEU A 1 82 ? 25.897 -0.107 -30.366 1.00 70.00 82 LEU A CA 1
ATOM 678 C C . LEU A 1 82 ? 24.471 0.247 -30.744 1.00 70.00 82 LEU A C 1
ATOM 680 O O . LEU A 1 82 ? 23.616 0.447 -29.882 1.00 70.00 82 LEU A O 1
ATOM 684 N N . SER A 1 83 ? 24.242 0.339 -32.051 1.00 56.06 83 SER A N 1
ATOM 685 C CA . SER A 1 83 ? 22.892 0.343 -32.593 1.00 56.06 83 SER A CA 1
ATOM 686 C C . SER A 1 83 ? 22.198 -0.966 -32.228 1.00 56.06 83 SER A C 1
ATOM 688 O O . SER A 1 83 ? 22.859 -2.004 -32.084 1.00 56.06 83 SER A O 1
ATOM 690 N N . PRO A 1 84 ? 20.871 -0.947 -32.075 1.00 47.34 84 PRO A N 1
ATOM 691 C CA . PRO A 1 84 ? 20.138 -2.131 -31.708 1.00 47.34 84 PRO A CA 1
ATOM 692 C C . PRO A 1 84 ? 20.094 -3.156 -32.864 1.00 47.34 84 PRO A C 1
ATOM 694 O O . PRO A 1 84 ? 19.102 -3.260 -33.571 1.00 47.34 84 PRO A O 1
ATOM 697 N N . GLY A 1 85 ? 21.173 -3.923 -33.077 1.00 34.25 85 GLY A N 1
ATOM 698 C CA . GLY A 1 85 ? 21.196 -5.042 -34.025 1.00 34.25 85 GLY A CA 1
ATOM 699 C C . GLY A 1 85 ? 22.587 -5.473 -34.503 1.00 34.25 85 GLY A C 1
ATOM 700 O O . GLY A 1 85 ? 23.191 -4.811 -35.340 1.00 34.25 85 GLY A O 1
ATOM 701 N N . GLY A 1 86 ? 23.059 -6.639 -34.038 1.00 30.42 86 GLY A N 1
ATOM 702 C CA . GLY A 1 86 ? 24.231 -7.319 -34.609 1.00 30.42 86 GLY A CA 1
ATOM 703 C C . GLY A 1 86 ? 24.873 -8.386 -33.712 1.00 30.42 86 GLY A C 1
ATOM 704 O O . GLY A 1 86 ? 25.851 -8.098 -33.037 1.00 30.42 86 GLY A O 1
ATOM 705 N N . LYS A 1 87 ? 24.306 -9.604 -33.730 1.00 36.44 87 LYS A N 1
ATOM 706 C CA . LYS A 1 87 ? 24.853 -10.923 -33.318 1.00 36.44 87 LYS A CA 1
ATOM 707 C C . LYS A 1 87 ? 26.144 -10.952 -32.466 1.00 36.44 87 LYS A C 1
ATOM 709 O O . LYS A 1 87 ? 27.232 -10.816 -33.013 1.00 36.44 87 LYS A O 1
ATOM 714 N N . ALA A 1 88 ? 26.026 -11.346 -31.193 1.00 30.06 88 ALA A N 1
ATOM 715 C CA . ALA A 1 88 ? 27.000 -12.214 -30.514 1.00 30.06 88 ALA A CA 1
ATOM 716 C C . ALA A 1 88 ? 26.397 -12.822 -29.232 1.00 30.06 88 ALA A C 1
ATOM 718 O O . ALA A 1 88 ? 25.921 -12.106 -28.353 1.00 30.06 88 ALA A O 1
ATOM 719 N N . GLU A 1 89 ? 26.416 -14.152 -29.153 1.00 29.33 89 GLU A N 1
ATOM 720 C CA . GLU A 1 89 ? 26.133 -14.960 -27.966 1.00 29.33 89 GLU A CA 1
ATOM 721 C C . GLU A 1 89 ? 27.061 -14.590 -26.794 1.00 29.33 89 GLU A C 1
ATOM 723 O O . GLU A 1 89 ? 28.253 -14.363 -26.997 1.00 29.33 89 GLU A O 1
ATOM 728 N N . GLY A 1 90 ? 26.553 -14.622 -25.554 1.00 24.66 90 GLY A N 1
ATOM 729 C CA . GLY A 1 90 ? 27.426 -14.698 -24.378 1.00 24.66 90 GLY A CA 1
ATOM 730 C C . GLY A 1 90 ? 26.887 -14.092 -23.082 1.00 24.66 90 GLY A C 1
ATOM 731 O O . GLY A 1 90 ? 27.092 -12.917 -22.816 1.00 24.66 90 GLY A O 1
ATOM 732 N N . LYS A 1 91 ? 26.337 -14.967 -22.229 1.00 23.38 91 LYS A N 1
ATOM 733 C CA . LYS A 1 91 ? 26.065 -14.818 -20.782 1.00 23.38 91 LYS A CA 1
ATOM 734 C C . LYS A 1 91 ? 24.974 -13.827 -20.344 1.00 23.38 91 LYS A C 1
ATOM 736 O O . LYS A 1 91 ? 25.188 -12.635 -20.161 1.00 23.38 91 LYS A O 1
ATOM 741 N N . ARG A 1 92 ? 23.828 -14.436 -20.020 1.00 27.50 92 ARG A N 1
ATOM 742 C CA . ARG A 1 92 ? 22.803 -13.991 -19.063 1.00 27.50 92 ARG A CA 1
ATOM 743 C C . ARG A 1 92 ? 23.467 -13.290 -17.866 1.00 27.50 92 ARG A C 1
ATOM 745 O O . ARG A 1 92 ? 24.190 -13.933 -17.107 1.00 27.50 92 ARG A O 1
ATOM 752 N N . VAL A 1 93 ? 23.246 -11.986 -17.726 1.00 28.48 93 VAL A N 1
ATOM 753 C CA . VAL A 1 93 ? 23.618 -11.239 -16.519 1.00 28.48 93 VAL A CA 1
ATOM 754 C C . VAL A 1 93 ? 22.638 -11.643 -15.418 1.00 28.48 93 VAL A C 1
ATOM 756 O O . VAL A 1 93 ? 21.427 -11.639 -15.633 1.00 28.48 93 VAL A O 1
ATOM 759 N N . GLU A 1 94 ? 23.180 -12.074 -14.281 1.00 26.27 94 GLU A N 1
ATOM 760 C CA . GLU A 1 94 ? 22.432 -12.467 -13.085 1.00 26.27 94 GLU A CA 1
ATOM 761 C C . GLU A 1 94 ? 21.565 -11.319 -12.543 1.00 26.27 94 GLU A C 1
ATOM 763 O O . GLU A 1 94 ? 21.844 -10.139 -12.761 1.00 26.27 94 GLU A O 1
ATOM 768 N N . GLY A 1 95 ? 20.484 -11.707 -11.864 1.00 31.56 95 GLY A N 1
ATOM 769 C CA . GLY A 1 95 ? 19.306 -10.891 -11.595 1.00 31.56 95 GLY A CA 1
ATOM 770 C C . GLY A 1 95 ? 19.495 -9.670 -10.690 1.00 31.56 95 GLY A C 1
ATOM 771 O O . GLY A 1 95 ? 20.435 -9.573 -9.905 1.00 31.56 95 GLY A O 1
ATOM 772 N N . ALA A 1 96 ? 18.526 -8.764 -10.835 1.00 39.47 96 ALA A N 1
ATOM 773 C CA . ALA A 1 96 ? 18.017 -7.783 -9.877 1.00 39.47 96 ALA A CA 1
ATOM 774 C C . ALA A 1 96 ? 18.981 -7.281 -8.784 1.00 39.47 96 ALA A C 1
ATOM 776 O O . ALA A 1 96 ? 19.233 -7.942 -7.775 1.00 39.47 96 ALA A O 1
ATOM 777 N N . LYS A 1 97 ? 19.424 -6.023 -8.908 1.00 44.88 97 LYS A N 1
ATOM 778 C CA . LYS A 1 97 ? 19.996 -5.274 -7.780 1.00 44.88 97 LYS A CA 1
ATOM 779 C C . LYS A 1 97 ? 18.936 -4.358 -7.178 1.00 44.88 97 LYS A C 1
ATOM 781 O O . LYS A 1 97 ? 18.757 -3.232 -7.631 1.00 44.88 97 LYS A O 1
ATOM 786 N N . ALA A 1 98 ? 18.276 -4.818 -6.118 1.00 47.22 98 ALA A N 1
ATOM 787 C CA . ALA A 1 98 ? 17.518 -3.935 -5.238 1.00 47.22 98 ALA A CA 1
ATOM 788 C C . ALA A 1 98 ? 18.490 -3.069 -4.424 1.00 47.22 98 ALA A C 1
ATOM 790 O O . ALA A 1 98 ? 19.290 -3.585 -3.638 1.00 47.22 98 ALA A O 1
ATOM 791 N N . VAL A 1 99 ? 18.425 -1.747 -4.590 1.00 52.16 99 VAL A N 1
ATOM 792 C CA . VAL A 1 99 ? 19.211 -0.804 -3.783 1.00 52.16 99 VAL A CA 1
ATOM 793 C C . VAL A 1 99 ? 18.281 -0.117 -2.791 1.00 52.16 99 VAL A C 1
ATOM 795 O O . VAL A 1 99 ? 17.444 0.700 -3.170 1.00 52.16 99 VAL A O 1
ATOM 798 N N . ILE A 1 100 ? 18.445 -0.424 -1.501 1.00 54.00 100 ILE A N 1
ATOM 799 C CA . ILE A 1 100 ? 17.786 0.321 -0.421 1.00 54.00 100 ILE A CA 1
ATOM 800 C C . ILE A 1 100 ? 18.533 1.647 -0.261 1.00 54.00 100 ILE A C 1
ATOM 802 O O . ILE A 1 100 ? 19.661 1.678 0.233 1.00 54.00 100 ILE A O 1
ATOM 806 N N . ARG A 1 101 ? 17.917 2.749 -0.702 1.00 54.81 101 ARG A N 1
ATOM 807 C CA . ARG A 1 101 ? 18.577 4.067 -0.778 1.00 54.81 101 ARG A CA 1
ATOM 808 C C . ARG A 1 101 ? 18.797 4.717 0.592 1.00 54.81 101 ARG A C 1
ATOM 810 O O . ARG A 1 101 ? 19.725 5.509 0.745 1.00 54.81 101 ARG A O 1
ATOM 817 N N . LYS A 1 102 ? 17.984 4.381 1.602 1.00 53.28 102 LYS A N 1
ATOM 818 C CA . LYS A 1 102 ? 18.118 4.864 2.988 1.00 53.28 102 LYS A CA 1
ATOM 819 C C . LYS A 1 102 ? 17.650 3.813 3.990 1.00 53.28 102 LYS A C 1
ATOM 821 O O . LYS A 1 102 ? 16.666 3.126 3.739 1.00 53.28 102 LYS A O 1
ATOM 826 N N . ARG A 1 103 ? 18.305 3.737 5.159 1.00 52.53 103 ARG A N 1
ATOM 827 C CA . ARG A 1 103 ? 17.751 3.017 6.318 1.00 52.53 103 ARG A CA 1
ATOM 828 C C . ARG A 1 103 ? 16.488 3.753 6.781 1.00 52.53 103 ARG A C 1
ATOM 830 O O . ARG A 1 103 ? 16.613 4.908 7.197 1.00 52.53 103 ARG A O 1
ATOM 837 N N . PRO A 1 104 ? 15.301 3.135 6.705 1.00 60.94 104 PRO A N 1
ATOM 838 C CA . PRO A 1 104 ? 14.074 3.776 7.155 1.00 60.94 104 PRO A CA 1
ATOM 839 C C . PRO A 1 104 ? 14.125 4.037 8.662 1.00 60.94 104 PRO A C 1
ATOM 841 O O . PRO A 1 104 ? 14.762 3.286 9.409 1.00 60.94 104 PRO A O 1
ATOM 844 N N . LYS A 1 105 ? 13.452 5.096 9.127 1.00 65.19 105 LYS A N 1
ATOM 845 C CA . LYS A 1 105 ? 13.231 5.284 10.568 1.00 65.19 105 LYS A CA 1
ATOM 846 C C . LYS A 1 105 ? 12.389 4.117 11.086 1.00 65.19 105 LYS A C 1
ATOM 848 O O . LYS A 1 105 ? 11.514 3.633 10.373 1.00 65.19 105 LYS A O 1
ATOM 853 N N . ARG A 1 106 ? 12.645 3.672 12.323 1.00 74.56 106 ARG A N 1
ATOM 854 C CA . ARG A 1 106 ? 11.805 2.650 12.959 1.00 74.56 106 ARG A CA 1
ATOM 855 C C . ARG A 1 106 ? 10.406 3.242 13.138 1.00 74.56 106 ARG A C 1
ATOM 857 O O . ARG A 1 106 ? 10.289 4.251 13.831 1.00 74.56 106 ARG A O 1
ATOM 864 N N . PRO A 1 107 ? 9.379 2.664 12.518 1.00 81.31 107 PRO A N 1
ATOM 865 C CA . PRO A 1 107 ? 8.079 3.296 12.519 1.00 81.31 107 PRO A CA 1
ATOM 866 C C . PRO A 1 107 ? 7.248 2.941 13.742 1.00 81.31 107 PRO A C 1
ATOM 868 O O . PRO A 1 107 ? 7.486 1.922 14.393 1.00 81.31 107 PRO A O 1
ATOM 871 N N . LEU A 1 108 ? 6.241 3.766 14.026 1.00 82.50 108 LEU A N 1
ATOM 872 C CA . LEU A 1 108 ? 5.409 3.606 15.212 1.00 82.50 108 LEU A CA 1
ATOM 873 C C . LEU A 1 108 ? 4.576 2.320 15.175 1.00 82.50 108 LEU A C 1
ATOM 875 O O . LEU A 1 108 ? 4.448 1.649 16.196 1.00 82.50 108 LEU A O 1
ATOM 879 N N . PHE A 1 109 ? 4.096 1.918 13.994 1.00 79.19 109 PHE A N 1
ATOM 880 C CA . PHE A 1 109 ? 3.337 0.675 13.830 1.0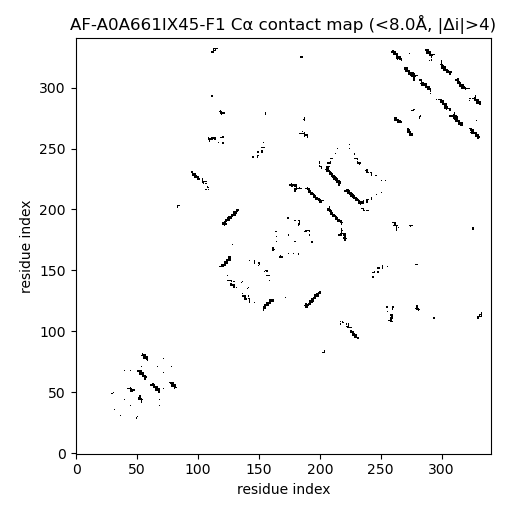0 79.19 109 PHE A CA 1
ATOM 881 C C . PHE A 1 109 ? 4.160 -0.604 14.129 1.00 79.19 109 PHE A C 1
ATOM 883 O O . PHE A 1 109 ? 3.597 -1.656 14.419 1.00 79.19 109 PHE A O 1
ATOM 890 N N . ALA A 1 110 ? 5.499 -0.517 14.184 1.00 80.25 110 ALA A N 1
ATOM 891 C CA . ALA A 1 110 ? 6.364 -1.609 14.654 1.00 80.25 110 ALA A CA 1
ATOM 892 C C . ALA A 1 110 ? 6.411 -1.755 16.192 1.00 80.25 110 ALA A C 1
ATOM 894 O O . ALA A 1 110 ? 7.062 -2.669 16.699 1.00 80.25 110 ALA A O 1
ATOM 895 N N . LEU A 1 111 ? 5.788 -0.835 16.939 1.00 82.38 111 LEU A N 1
ATOM 896 C CA . LEU A 1 111 ? 5.596 -0.921 18.393 1.00 82.38 111 LEU A CA 1
ATOM 897 C C . LEU A 1 111 ? 4.207 -1.451 18.769 1.00 82.38 111 LEU A C 1
ATOM 899 O O . LEU A 1 111 ? 3.919 -1.623 19.954 1.00 82.38 111 LEU A O 1
ATOM 903 N N . LEU A 1 112 ? 3.338 -1.660 17.780 1.00 86.38 112 LEU A N 1
ATOM 904 C CA . LEU A 1 112 ? 1.995 -2.172 18.005 1.00 86.38 112 LEU A CA 1
ATOM 905 C C . LEU A 1 112 ? 2.030 -3.668 18.351 1.00 86.38 112 LEU A C 1
ATOM 907 O O . LEU A 1 112 ? 2.999 -4.354 18.013 1.00 86.38 112 LEU A O 1
ATOM 911 N N . PRO A 1 113 ? 0.984 -4.180 19.024 1.00 84.88 113 PRO A N 1
ATOM 912 C CA . PRO A 1 113 ? 0.858 -5.602 19.317 1.00 84.88 113 PRO A CA 1
ATOM 913 C C . PRO A 1 113 ? 0.946 -6.467 18.057 1.00 84.88 113 PRO A C 1
ATOM 915 O O . PRO A 1 113 ? 0.601 -6.028 16.957 1.00 84.88 113 PRO A O 1
ATOM 918 N N . SER A 1 114 ? 1.370 -7.720 18.235 1.00 84.50 114 SER A N 1
ATOM 919 C CA . SER A 1 114 ? 1.266 -8.720 17.174 1.00 84.50 114 SER A CA 1
ATOM 920 C C . SER A 1 114 ? -0.193 -8.876 16.746 1.00 84.50 114 SER A C 1
ATOM 922 O O . SER A 1 114 ? -1.116 -8.694 17.539 1.00 84.50 114 SER A O 1
ATOM 924 N N . SER A 1 115 ? -0.396 -9.210 15.478 1.00 86.44 115 SER A N 1
ATOM 925 C CA . SER A 1 115 ? -1.723 -9.415 14.906 1.00 86.44 115 SER A CA 1
ATOM 926 C C . SER A 1 115 ? -1.772 -10.751 14.171 1.00 86.44 115 SER A C 1
ATOM 928 O O . SER A 1 115 ? -0.759 -11.160 13.591 1.00 86.44 115 SER A O 1
ATOM 930 N N . PRO A 1 116 ? -2.926 -11.438 14.171 1.00 87.31 116 PRO A N 1
ATOM 931 C CA . PRO A 1 116 ? -3.081 -12.684 13.447 1.00 87.31 116 PRO A CA 1
ATOM 932 C C . PRO A 1 116 ? -2.742 -12.546 11.957 1.00 87.31 116 PRO A C 1
ATOM 934 O O . PRO A 1 116 ? -3.040 -11.520 11.338 1.00 87.31 116 PRO A O 1
ATOM 937 N N . PRO A 1 117 ? -2.189 -13.599 11.332 1.00 85.25 117 PRO A N 1
ATOM 938 C CA . PRO A 1 117 ? -1.788 -13.557 9.927 1.00 85.25 117 PRO A CA 1
ATOM 939 C C . PRO A 1 117 ? -2.972 -13.422 8.960 1.00 85.25 117 PRO A C 1
ATOM 941 O O . PRO A 1 117 ? -2.776 -13.033 7.813 1.00 85.25 117 PRO A O 1
ATOM 944 N N . TYR A 1 118 ? -4.199 -13.725 9.402 1.00 87.88 118 TYR A N 1
ATOM 945 C CA . TYR A 1 118 ? -5.397 -13.573 8.573 1.00 87.88 118 TYR A CA 1
ATOM 946 C C . TYR A 1 118 ? -5.831 -12.112 8.398 1.00 87.88 118 TYR A C 1
ATOM 948 O O . TYR A 1 118 ? -6.608 -11.831 7.485 1.00 87.88 118 TYR A O 1
ATOM 956 N N . LEU A 1 119 ? -5.352 -11.194 9.250 1.00 91.88 119 LEU A N 1
ATOM 957 C CA . LEU A 1 119 ? -5.663 -9.776 9.127 1.00 91.88 119 LEU A CA 1
ATOM 958 C C . LEU A 1 119 ? -4.803 -9.146 8.032 1.00 91.88 119 LEU A C 1
ATOM 960 O O . LEU A 1 119 ? -3.578 -9.045 8.141 1.00 91.88 119 LEU A O 1
ATOM 964 N N . LYS A 1 120 ? -5.453 -8.725 6.952 1.00 94.25 120 LYS A N 1
ATOM 965 C CA . LYS A 1 120 ? -4.796 -8.092 5.812 1.00 94.25 120 LYS A CA 1
ATOM 966 C C . LYS A 1 120 ? -4.520 -6.624 6.101 1.00 94.25 120 LYS A C 1
ATOM 968 O O . LYS A 1 120 ? -5.367 -5.931 6.669 1.00 94.25 120 LYS A O 1
ATOM 973 N N . ARG A 1 121 ? -3.353 -6.151 5.655 1.00 93.88 121 ARG A N 1
ATOM 974 C CA . ARG A 1 121 ? -2.941 -4.759 5.859 1.00 93.88 121 ARG A CA 1
ATOM 975 C C . ARG A 1 121 ? -3.499 -3.866 4.767 1.00 93.88 121 ARG A C 1
ATOM 977 O O . ARG A 1 121 ? -3.339 -4.181 3.586 1.00 93.88 121 ARG A O 1
ATOM 984 N N . LYS A 1 122 ? -4.138 -2.759 5.141 1.00 95.81 122 LYS A N 1
ATOM 985 C CA . LYS A 1 122 ? -4.705 -1.820 4.162 1.00 95.81 122 LYS A CA 1
ATOM 986 C C . LYS A 1 122 ? -3.638 -0.841 3.674 1.00 95.81 122 LYS A C 1
ATOM 988 O O . LYS A 1 122 ? -3.028 -0.134 4.471 1.00 95.81 122 LYS A O 1
ATOM 993 N N . VAL A 1 123 ? -3.430 -0.785 2.361 1.00 96.06 123 VAL A N 1
ATOM 994 C CA . VAL A 1 123 ? -2.432 0.063 1.700 1.00 96.06 123 VAL A CA 1
ATOM 995 C C . VAL A 1 123 ? -3.113 0.904 0.631 1.00 96.06 123 VAL A C 1
ATOM 997 O O . VAL A 1 123 ? -3.750 0.365 -0.274 1.00 96.06 123 VAL A O 1
ATOM 1000 N N . LEU A 1 124 ? -2.954 2.221 0.706 1.00 95.38 124 LEU A N 1
ATOM 1001 C CA . LEU A 1 124 ? -3.369 3.117 -0.370 1.00 95.38 124 LEU A CA 1
ATOM 1002 C C . LEU A 1 124 ? -2.258 3.213 -1.407 1.00 95.38 124 LEU A C 1
ATOM 1004 O O . LEU A 1 124 ? -1.090 3.359 -1.050 1.00 95.38 124 LEU A O 1
ATOM 1008 N N . VAL A 1 125 ? -2.612 3.167 -2.684 1.00 94.62 125 VAL A N 1
ATOM 1009 C CA . VAL A 1 125 ? -1.668 3.281 -3.797 1.00 94.62 125 VAL A CA 1
ATOM 1010 C C . VAL A 1 125 ? -2.005 4.537 -4.585 1.00 94.62 125 VAL A C 1
ATOM 1012 O O . VAL A 1 125 ? -3.079 4.638 -5.180 1.00 94.62 125 VAL A O 1
ATOM 1015 N N . LEU A 1 126 ? -1.089 5.507 -4.557 1.00 91.19 126 LEU A N 1
ATOM 1016 C CA . LEU A 1 126 ? -1.158 6.685 -5.420 1.00 91.19 126 LEU A CA 1
ATOM 1017 C C . LEU A 1 126 ? -0.892 6.287 -6.878 1.00 91.19 126 LEU A C 1
ATOM 1019 O O . LEU A 1 126 ? -0.213 5.281 -7.110 1.00 91.19 126 LEU A O 1
ATOM 1023 N N . PRO A 1 127 ? -1.356 7.077 -7.864 1.00 88.62 127 PRO A N 1
ATOM 1024 C CA . PRO A 1 127 ? -1.123 6.765 -9.263 1.00 88.62 127 PRO A CA 1
ATOM 1025 C C . PRO A 1 127 ? 0.377 6.705 -9.540 1.00 88.62 127 PRO A C 1
ATOM 1027 O O . PRO A 1 127 ? 1.132 7.633 -9.233 1.00 88.62 127 PRO A O 1
ATOM 1030 N N . LEU A 1 128 ? 0.802 5.578 -10.096 1.00 87.19 128 LEU A N 1
ATOM 1031 C CA . LEU A 1 128 ? 2.175 5.323 -10.469 1.00 87.19 128 LEU A CA 1
ATOM 1032 C C . LEU A 1 128 ? 2.493 6.123 -11.730 1.00 87.19 128 LEU A C 1
ATOM 1034 O O . LEU A 1 128 ? 1.907 5.896 -12.783 1.00 87.19 128 LEU A O 1
ATOM 1038 N N . SER A 1 129 ? 3.450 7.040 -11.619 1.00 82.69 129 SER A N 1
ATOM 1039 C CA . SER A 1 129 ? 3.974 7.770 -12.773 1.00 82.69 129 SER A CA 1
ATOM 1040 C C . SER A 1 129 ? 4.707 6.803 -13.697 1.00 82.69 129 SER A C 1
ATOM 1042 O O . SER A 1 129 ? 5.639 6.138 -13.242 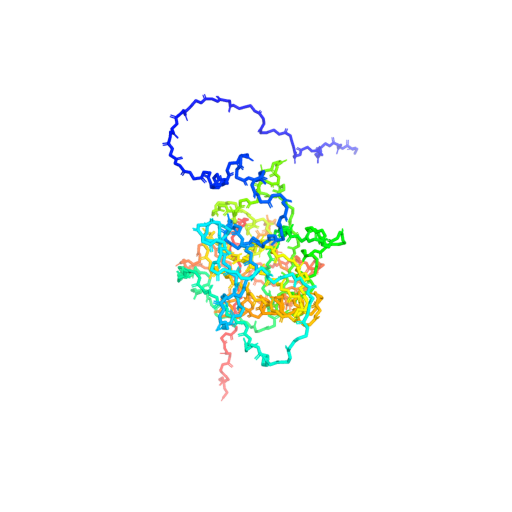1.00 82.69 129 SER A O 1
ATOM 1044 N N . CYS A 1 130 ? 4.320 6.725 -14.965 1.00 82.81 130 CYS A N 1
ATOM 1045 C CA . CYS A 1 130 ? 4.947 5.868 -15.961 1.00 82.81 130 CYS A CA 1
ATOM 1046 C C . CYS A 1 130 ? 5.682 6.699 -17.012 1.00 82.81 130 CYS A C 1
ATOM 1048 O O . CYS A 1 130 ? 5.116 7.596 -17.633 1.00 82.81 130 CYS A O 1
ATOM 1050 N N . LEU A 1 131 ? 6.953 6.375 -17.238 1.00 76.12 131 LEU A N 1
ATOM 1051 C CA . LEU A 1 131 ? 7.706 6.848 -18.393 1.00 76.12 131 LEU A CA 1
ATOM 1052 C C . LEU A 1 131 ? 8.092 5.643 -19.245 1.00 76.12 131 LEU A C 1
ATOM 1054 O O . LEU A 1 131 ? 9.055 4.958 -18.915 1.00 76.12 131 LEU A O 1
ATOM 1058 N N . SER A 1 132 ? 7.348 5.386 -20.317 1.00 73.50 132 SER A N 1
ATOM 1059 C CA . SER A 1 132 ? 7.545 4.241 -21.208 1.00 73.50 132 SER A CA 1
ATOM 1060 C C . SER A 1 132 ? 7.304 4.638 -22.665 1.00 73.50 132 SER A C 1
ATOM 1062 O O . SER A 1 132 ? 6.519 5.547 -22.936 1.00 73.50 132 SER A O 1
ATOM 1064 N N . ASP A 1 133 ? 7.948 3.926 -23.590 1.00 64.50 133 ASP A N 1
ATOM 1065 C CA . ASP A 1 133 ? 7.738 4.084 -25.036 1.00 64.50 133 ASP A CA 1
ATOM 1066 C C . ASP A 1 133 ? 6.513 3.294 -25.539 1.00 64.50 133 ASP A C 1
ATOM 1068 O O . ASP A 1 133 ? 6.119 3.408 -26.701 1.00 64.50 133 ASP A O 1
ATOM 1072 N N . PHE A 1 134 ? 5.882 2.495 -24.671 1.00 69.75 134 PHE A N 1
ATOM 1073 C CA . PHE A 1 134 ? 4.721 1.684 -25.019 1.00 69.75 134 PHE A CA 1
ATOM 1074 C C . PHE A 1 134 ? 3.415 2.477 -24.862 1.00 69.75 134 PHE A C 1
ATOM 1076 O O . PHE A 1 134 ? 3.009 2.777 -23.738 1.00 69.75 134 PHE A O 1
ATOM 1083 N N . PRO A 1 135 ? 2.671 2.746 -25.951 1.00 71.62 135 PRO A N 1
ATOM 1084 C CA . PRO A 1 135 ? 1.505 3.635 -25.917 1.00 71.62 135 PRO A CA 1
ATOM 1085 C C . PRO A 1 135 ? 0.319 3.088 -25.107 1.00 71.62 135 PRO A C 1
ATOM 1087 O O . PRO A 1 135 ? -0.585 3.838 -24.752 1.00 71.62 135 PRO A O 1
ATOM 1090 N N . HIS A 1 136 ? 0.301 1.785 -24.819 1.00 82.44 136 HIS A N 1
ATOM 1091 C CA . HIS A 1 136 ? -0.744 1.143 -24.020 1.00 82.44 136 HIS A CA 1
ATOM 1092 C C . HIS A 1 136 ? -0.461 1.187 -22.507 1.00 82.44 136 HIS A C 1
ATOM 1094 O O . HIS A 1 136 ? -1.342 0.857 -21.713 1.00 82.44 136 HIS A O 1
ATOM 1100 N N . LEU A 1 137 ? 0.743 1.597 -22.091 1.00 83.38 137 LEU A N 1
ATOM 1101 C CA . LEU A 1 137 ? 1.128 1.705 -20.686 1.00 83.38 137 LEU A CA 1
ATOM 1102 C C . LEU A 1 137 ? 0.910 3.135 -20.191 1.00 83.38 137 LEU A C 1
ATOM 1104 O O . LEU A 1 137 ? 1.814 3.963 -20.170 1.00 83.38 137 LEU A O 1
ATOM 1108 N N . SER A 1 138 ? -0.329 3.416 -19.791 1.00 85.94 138 SER A N 1
ATOM 1109 C CA . SER A 1 138 ? -0.672 4.649 -19.077 1.00 85.94 138 SER A CA 1
ATOM 1110 C C . SER A 1 138 ? -0.386 4.527 -17.577 1.00 85.94 138 SER A C 1
ATOM 1112 O O . SER A 1 138 ? -0.372 3.414 -17.047 1.00 85.94 138 SER A O 1
ATOM 1114 N N . ASP A 1 139 ? -0.260 5.660 -16.872 1.00 85.69 139 ASP A N 1
ATOM 1115 C CA . ASP A 1 139 ? -0.184 5.716 -15.400 1.00 85.69 139 ASP A CA 1
ATOM 1116 C C . ASP A 1 139 ? -1.283 4.866 -14.741 1.00 85.69 139 ASP A C 1
ATOM 1118 O O . ASP A 1 139 ? -1.022 4.085 -13.825 1.00 85.69 139 ASP A O 1
ATOM 1122 N N . ALA A 1 140 ? -2.518 4.953 -15.247 1.00 88.44 140 ALA A N 1
ATOM 1123 C CA . ALA A 1 140 ? -3.643 4.167 -14.747 1.00 88.44 140 ALA A CA 1
ATOM 1124 C C . ALA A 1 140 ? -3.437 2.662 -14.980 1.00 88.44 140 ALA A C 1
ATOM 1126 O O . ALA A 1 140 ? -3.600 1.866 -14.057 1.00 88.44 140 ALA A O 1
ATOM 1127 N N . SER A 1 141 ? -3.013 2.277 -16.187 1.00 91.50 141 SER A N 1
ATOM 1128 C CA . SER A 1 141 ? -2.762 0.880 -16.557 1.00 91.50 141 SER A CA 1
ATOM 1129 C C . SER A 1 141 ? -1.668 0.252 -15.691 1.00 91.50 141 SER A C 1
ATOM 1131 O O . SER A 1 141 ? -1.849 -0.850 -15.179 1.00 91.50 141 SER A O 1
ATOM 1133 N N . VAL A 1 142 ? -0.548 0.951 -15.474 1.00 91.38 142 VAL A N 1
ATOM 1134 C CA . VAL A 1 142 ? 0.549 0.423 -14.647 1.00 91.38 142 VAL A CA 1
ATOM 1135 C C . VAL A 1 142 ? 0.205 0.414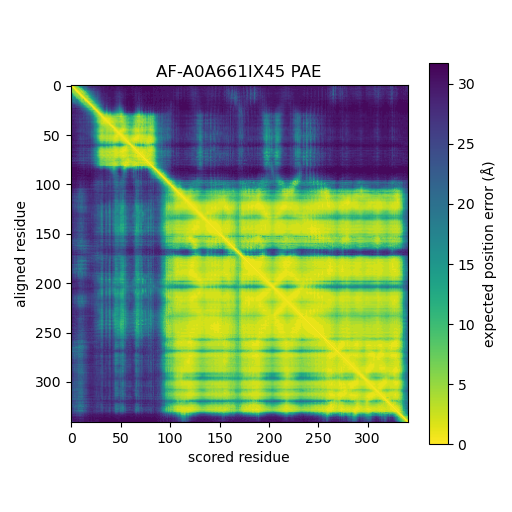 -13.158 1.00 91.38 142 VAL A C 1
ATOM 1137 O O . VAL A 1 142 ? 0.596 -0.513 -12.451 1.00 91.38 142 VAL A O 1
ATOM 1140 N N . THR A 1 143 ? -0.579 1.390 -12.686 1.00 92.88 143 THR A N 1
ATOM 1141 C CA . THR A 1 143 ? -1.107 1.396 -11.314 1.00 92.88 143 THR A CA 1
ATOM 1142 C C . THR A 1 143 ? -2.014 0.193 -11.093 1.00 92.88 143 THR A C 1
ATOM 1144 O O . THR A 1 143 ? -1.900 -0.485 -10.075 1.00 92.88 143 THR A O 1
ATOM 1147 N N . GLU A 1 144 ? -2.881 -0.121 -12.055 1.00 93.50 144 GLU A N 1
ATOM 1148 C CA . GLU A 1 144 ? -3.771 -1.272 -11.954 1.00 93.50 144 GLU A CA 1
ATOM 1149 C C . GLU A 1 144 ? -3.012 -2.605 -11.987 1.00 93.50 144 GLU A C 1
ATOM 1151 O O . GLU A 1 144 ? -3.323 -3.507 -11.208 1.00 93.50 144 GLU A O 1
ATOM 1156 N N . LEU A 1 145 ? -1.970 -2.729 -12.815 1.00 94.19 145 LEU A N 1
ATOM 1157 C CA . LEU A 1 145 ? -1.088 -3.903 -12.806 1.00 94.19 145 LEU A CA 1
ATOM 1158 C C . LEU A 1 145 ? -0.391 -4.087 -11.449 1.00 94.19 145 LEU A C 1
ATOM 1160 O O . LEU A 1 145 ? -0.357 -5.200 -10.914 1.00 94.19 145 LEU A O 1
ATOM 1164 N N . LEU A 1 146 ? 0.108 -3.001 -10.852 1.00 94.81 146 LEU A N 1
ATOM 1165 C CA . LEU A 1 146 ? 0.695 -3.036 -9.514 1.00 94.81 146 LEU A CA 1
ATOM 1166 C C . LEU A 1 146 ? -0.345 -3.429 -8.452 1.00 94.81 146 LEU A C 1
ATOM 1168 O O . LEU A 1 146 ? -0.074 -4.306 -7.635 1.00 94.81 146 LEU A O 1
ATOM 1172 N N . LEU A 1 147 ? -1.547 -2.844 -8.482 1.00 94.56 147 LEU A N 1
ATOM 1173 C CA . LEU A 1 147 ? -2.643 -3.175 -7.562 1.00 94.56 147 LEU A CA 1
ATOM 1174 C C . LEU A 1 147 ? -3.038 -4.652 -7.643 1.00 94.56 147 LEU A C 1
ATOM 1176 O O . LEU A 1 147 ? -3.176 -5.308 -6.610 1.00 94.56 147 LEU A O 1
ATOM 1180 N N . ARG A 1 148 ? -3.169 -5.196 -8.859 1.00 93.81 148 ARG A N 1
ATOM 1181 C CA . ARG A 1 148 ? -3.446 -6.624 -9.076 1.00 93.81 148 ARG A CA 1
ATOM 1182 C C . ARG A 1 148 ? -2.348 -7.489 -8.471 1.00 93.81 148 ARG A C 1
ATOM 1184 O O . ARG A 1 148 ? -2.656 -8.450 -7.772 1.00 93.81 148 ARG A O 1
ATOM 1191 N N . THR A 1 149 ? -1.089 -7.113 -8.666 1.00 95.31 149 THR A N 1
ATOM 1192 C CA . THR A 1 149 ? 0.058 -7.834 -8.099 1.00 95.31 149 THR A CA 1
ATOM 1193 C C . THR A 1 149 ? 0.063 -7.784 -6.567 1.00 95.31 149 THR A C 1
ATOM 1195 O O . THR A 1 149 ? 0.218 -8.811 -5.912 1.00 95.31 149 THR A O 1
ATOM 1198 N N . LEU A 1 150 ? -0.194 -6.617 -5.968 1.00 93.31 150 LEU A N 1
ATOM 1199 C CA . LEU A 1 150 ? -0.288 -6.461 -4.512 1.00 93.31 150 LEU A CA 1
ATOM 1200 C C . LEU A 1 150 ? -1.463 -7.246 -3.912 1.00 93.31 150 LEU A C 1
ATOM 1202 O O . LEU A 1 150 ? -1.328 -7.808 -2.828 1.00 93.31 150 LEU A O 1
ATOM 1206 N N . SER A 1 151 ? -2.591 -7.338 -4.622 1.00 88.44 151 SER A N 1
ATOM 1207 C CA . SER A 1 151 ? -3.784 -8.068 -4.165 1.00 88.44 151 SER A CA 1
ATOM 1208 C C . SER A 1 151 ? -3.585 -9.585 -4.053 1.00 88.44 151 SER A C 1
ATOM 1210 O O . SER A 1 151 ? -4.353 -10.257 -3.365 1.00 88.44 151 SER A O 1
ATOM 1212 N N . GLN A 1 152 ? -2.540 -10.126 -4.693 1.00 89.31 152 GLN A N 1
ATOM 1213 C CA . GLN A 1 152 ? -2.123 -11.523 -4.541 1.00 89.31 152 GLN A CA 1
ATOM 1214 C C . GLN A 1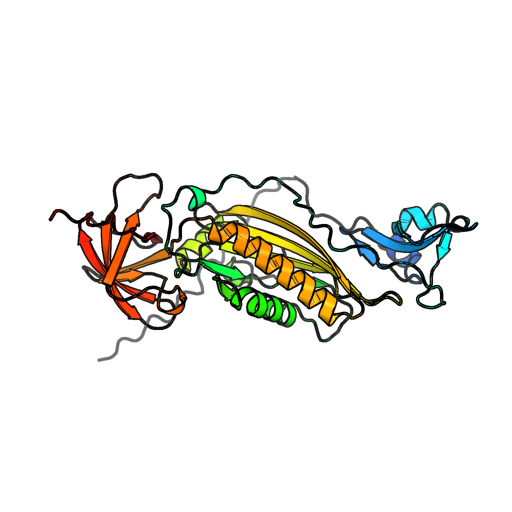 152 ? -1.398 -11.775 -3.207 1.00 89.31 152 GLN A C 1
ATOM 1216 O O . GLN A 1 152 ? -1.202 -12.929 -2.828 1.00 89.31 152 GLN A O 1
ATOM 1221 N N . LYS A 1 153 ? -0.995 -10.716 -2.492 1.00 89.00 153 LYS A N 1
ATOM 1222 C CA . LYS A 1 153 ? -0.357 -10.778 -1.170 1.00 89.00 153 LYS A CA 1
ATOM 1223 C C . LYS A 1 153 ? -1.391 -10.596 -0.052 1.00 89.00 153 LYS A C 1
ATOM 1225 O O . LYS A 1 153 ? -2.572 -10.348 -0.303 1.00 89.00 153 LYS A O 1
ATOM 1230 N N . ALA A 1 154 ? -0.965 -10.679 1.210 1.00 80.81 154 ALA A N 1
ATOM 1231 C CA . ALA A 1 154 ? -1.826 -10.440 2.379 1.00 80.81 154 ALA A CA 1
ATOM 1232 C C . ALA A 1 154 ? -2.178 -8.945 2.604 1.00 80.81 154 ALA A C 1
ATOM 1234 O O . ALA A 1 154 ? -2.126 -8.434 3.726 1.00 80.81 154 ALA A O 1
ATOM 1235 N N . LEU A 1 155 ? -2.534 -8.229 1.533 1.00 88.50 155 LEU A N 1
ATOM 1236 C CA . LEU A 1 155 ? -2.797 -6.791 1.514 1.00 88.50 155 LEU A CA 1
ATOM 1237 C C . LEU A 1 155 ? -4.214 -6.496 1.000 1.00 88.50 155 LEU A C 1
ATOM 1239 O O . LE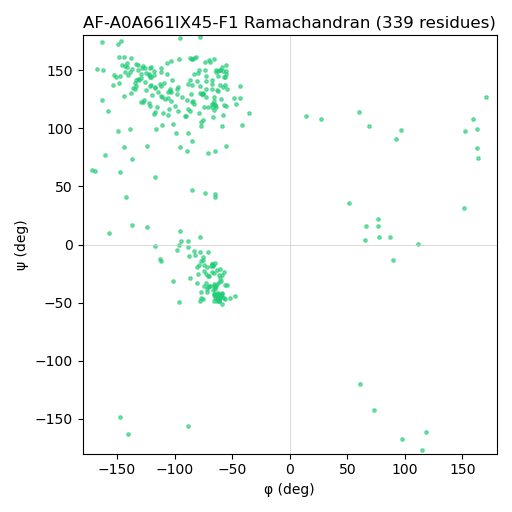U A 1 155 ? -4.738 -7.188 0.128 1.00 88.50 155 LEU A O 1
ATOM 1243 N N . VAL A 1 156 ? -4.825 -5.438 1.531 1.00 88.56 156 VAL A N 1
ATOM 1244 C CA . VAL A 1 156 ? -5.977 -4.760 0.921 1.00 88.56 156 VAL A CA 1
ATOM 1245 C C . VAL A 1 156 ? -5.433 -3.512 0.244 1.00 88.56 156 VAL A C 1
ATOM 1247 O O . VAL A 1 156 ? -5.073 -2.551 0.919 1.00 88.56 156 VAL A O 1
ATOM 1250 N N . SER A 1 157 ? -5.318 -3.535 -1.079 1.00 89.00 157 SER A N 1
ATOM 1251 C CA . SER A 1 157 ? -4.741 -2.425 -1.841 1.00 89.00 157 SER A CA 1
ATOM 1252 C C . SER A 1 157 ? -5.835 -1.603 -2.507 1.00 89.00 157 SER A C 1
ATOM 1254 O O . SER A 1 157 ? -6.632 -2.146 -3.269 1.00 89.00 157 SER A O 1
ATOM 1256 N N . LEU A 1 158 ? -5.872 -0.303 -2.218 1.00 87.50 158 LEU A N 1
ATOM 1257 C CA . LEU A 1 158 ? -6.893 0.612 -2.728 1.00 87.50 158 LEU A CA 1
ATOM 1258 C C . LEU A 1 158 ? -6.242 1.727 -3.560 1.00 87.50 158 LEU A C 1
ATOM 1260 O O . LEU A 1 158 ? -5.311 2.369 -3.065 1.00 87.50 158 LEU A O 1
ATOM 1264 N N . PRO A 1 159 ? -6.706 1.988 -4.795 1.00 89.31 159 PRO A N 1
ATOM 1265 C CA . PRO A 1 159 ? -6.278 3.167 -5.537 1.00 89.31 159 PRO A CA 1
ATOM 1266 C C . PRO A 1 159 ? -6.801 4.437 -4.863 1.00 89.31 159 PRO A C 1
ATOM 1268 O O . PRO A 1 159 ? -7.947 4.480 -4.416 1.00 89.31 159 PRO A O 1
ATOM 1271 N N . ILE A 1 160 ? -5.988 5.489 -4.852 1.00 85.12 160 ILE A N 1
ATOM 1272 C CA . ILE A 1 160 ? -6.417 6.846 -4.494 1.00 85.12 160 ILE A CA 1
ATOM 1273 C C . ILE A 1 160 ? -5.931 7.835 -5.548 1.00 85.12 160 ILE A C 1
ATOM 1275 O O . ILE A 1 160 ? -4.824 7.693 -6.064 1.00 85.12 160 ILE A O 1
ATOM 1279 N N . GLY A 1 161 ? -6.750 8.829 -5.886 1.00 78.19 161 GLY A N 1
ATOM 1280 C CA . GLY A 1 161 ? -6.367 9.864 -6.844 1.00 78.19 161 GLY A CA 1
ATOM 1281 C C . GLY A 1 161 ? -5.590 11.023 -6.196 1.00 78.19 161 GLY A C 1
ATOM 1282 O O . GLY A 1 161 ? -5.672 11.214 -4.975 1.00 78.19 161 GLY A O 1
ATOM 1283 N N . PRO A 1 162 ? -4.835 11.820 -6.979 1.00 69.00 162 PRO A N 1
ATOM 1284 C CA . PRO A 1 162 ? -4.031 12.938 -6.473 1.00 69.00 162 PRO A CA 1
ATOM 1285 C C . PRO A 1 162 ? -4.866 14.025 -5.783 1.00 69.00 162 PRO A C 1
ATOM 1287 O O . PRO A 1 162 ? -4.376 14.709 -4.886 1.00 69.00 162 PRO A O 1
ATOM 1290 N N . GLU A 1 163 ? -6.141 14.154 -6.148 1.00 74.25 163 GLU A N 1
ATOM 1291 C CA . GLU A 1 163 ? -7.105 15.053 -5.516 1.00 74.25 163 GLU A CA 1
ATOM 1292 C C . GLU A 1 163 ? -7.283 14.767 -4.019 1.00 74.25 163 GLU A C 1
ATOM 1294 O O . GLU A 1 163 ? -7.545 15.686 -3.243 1.00 74.25 163 GLU A O 1
ATOM 1299 N N . SER A 1 164 ? -7.038 13.523 -3.594 1.00 72.88 164 SER A N 1
ATOM 1300 C CA . SER A 1 164 ? -7.076 13.118 -2.183 1.00 72.88 164 SER A CA 1
ATOM 1301 C C . SER A 1 164 ? -5.948 13.750 -1.356 1.00 72.88 164 SER A C 1
ATOM 1303 O O . SER A 1 164 ? -6.023 13.777 -0.131 1.00 72.88 164 SER A O 1
ATOM 1305 N N . LEU A 1 165 ? -4.908 14.280 -2.013 1.00 69.38 165 LEU A N 1
ATOM 1306 C CA . LEU A 1 165 ? -3.788 14.996 -1.394 1.00 69.38 165 LEU A CA 1
ATOM 1307 C C . LEU A 1 165 ? -3.992 16.526 -1.375 1.00 69.38 165 LEU A C 1
ATOM 1309 O O . LEU A 1 165 ? -3.093 17.257 -0.959 1.00 69.38 165 LEU A O 1
ATOM 1313 N N . GLY A 1 166 ? -5.141 17.036 -1.839 1.00 60.81 166 GLY A N 1
ATOM 1314 C CA . GLY A 1 166 ? -5.439 18.475 -1.884 1.00 60.81 166 GLY A CA 1
ATOM 1315 C C . GLY A 1 166 ? -4.759 19.240 -3.031 1.00 60.81 166 GLY A C 1
ATOM 1316 O O . GLY A 1 166 ? -4.857 20.465 -3.097 1.00 60.81 166 GLY A O 1
ATOM 1317 N N . GLY A 1 167 ? -4.084 18.538 -3.948 1.00 55.75 167 GLY A N 1
ATOM 1318 C CA . GLY A 1 167 ? -3.447 19.111 -5.133 1.00 55.75 167 GLY A CA 1
ATOM 1319 C C . GLY A 1 167 ? -4.298 18.924 -6.389 1.00 55.75 167 GLY A C 1
ATOM 1320 O O . GLY A 1 167 ? -4.543 17.804 -6.817 1.00 55.75 167 GLY A O 1
ATOM 1321 N N . GLY A 1 168 ? -4.711 20.023 -7.029 1.00 42.81 168 GLY A N 1
ATOM 1322 C CA . GLY A 1 168 ? -5.423 20.002 -8.319 1.00 42.81 168 GLY A CA 1
ATOM 1323 C C . GLY A 1 168 ? -4.527 19.768 -9.544 1.00 42.81 168 GLY A C 1
ATOM 1324 O O . GLY A 1 168 ? -4.990 19.892 -10.676 1.00 42.81 168 GLY A O 1
ATOM 1325 N N . LYS A 1 169 ? -3.234 19.483 -9.344 1.00 43.47 169 LYS A N 1
ATOM 1326 C CA . LYS A 1 169 ? -2.276 19.191 -10.413 1.00 43.47 169 LYS A CA 1
ATOM 1327 C C . LYS A 1 169 ? -1.431 17.977 -10.059 1.00 43.47 169 LYS A C 1
ATOM 1329 O O . LYS A 1 169 ? -0.971 17.832 -8.931 1.00 43.47 169 LYS A O 1
ATOM 1334 N N . THR A 1 170 ? -1.219 17.159 -11.082 1.00 45.78 170 THR A N 1
ATOM 1335 C CA . THR A 1 170 ? -0.396 15.949 -11.187 1.00 45.78 170 THR A CA 1
ATOM 1336 C C . THR A 1 170 ? 1.101 16.227 -11.016 1.00 45.78 170 THR A C 1
ATOM 1338 O O . THR A 1 170 ? 1.923 15.704 -11.766 1.00 45.78 170 THR A O 1
ATOM 1341 N N . ASP A 1 171 ? 1.489 17.091 -10.081 1.00 48.72 171 ASP A N 1
ATOM 1342 C CA . ASP A 1 171 ? 2.895 17.190 -9.725 1.00 48.72 171 ASP A CA 1
ATOM 1343 C C . ASP A 1 171 ? 3.210 15.985 -8.844 1.00 48.72 171 ASP A C 1
ATOM 1345 O O . ASP A 1 171 ? 2.777 15.876 -7.701 1.00 48.72 171 ASP A O 1
ATOM 1349 N N . PHE A 1 172 ? 3.919 15.034 -9.453 1.00 53.34 172 PHE A N 1
ATOM 1350 C CA . PHE A 1 172 ? 4.361 13.742 -8.927 1.00 53.34 172 PHE A CA 1
ATOM 1351 C C . PHE A 1 172 ? 5.362 13.867 -7.764 1.00 53.34 172 PHE A C 1
ATOM 1353 O O . PHE A 1 172 ? 6.401 13.196 -7.736 1.00 53.34 172 PHE A O 1
ATOM 1360 N N . THR A 1 173 ? 5.110 14.765 -6.822 1.00 64.62 173 THR A N 1
ATOM 1361 C CA . THR A 1 173 ? 5.863 14.868 -5.585 1.00 64.62 173 THR A CA 1
ATOM 1362 C C . THR A 1 173 ? 5.408 13.774 -4.635 1.00 64.62 173 THR A C 1
ATOM 1364 O O . THR A 1 173 ? 4.218 13.511 -4.487 1.00 64.62 173 THR A O 1
ATOM 1367 N N . SER A 1 174 ? 6.383 13.128 -3.994 1.00 74.69 174 SER A N 1
ATOM 1368 C CA . SER A 1 174 ? 6.149 12.315 -2.799 1.00 74.69 174 SER A CA 1
ATOM 1369 C C . SER A 1 174 ? 5.195 13.054 -1.856 1.00 74.69 174 SER A C 1
ATOM 1371 O O . SER A 1 174 ? 5.432 14.245 -1.634 1.00 74.69 174 SER A O 1
ATOM 1373 N N . PRO A 1 175 ? 4.199 12.375 -1.263 1.00 84.50 175 PRO A N 1
ATOM 1374 C CA . PRO A 1 175 ? 3.325 13.017 -0.294 1.00 84.50 175 PRO A CA 1
ATOM 1375 C C . PRO A 1 175 ? 4.137 13.489 0.918 1.00 84.50 175 PRO A C 1
ATOM 1377 O O . PRO A 1 175 ? 5.169 12.893 1.262 1.00 84.50 175 PRO A O 1
ATOM 1380 N N . ASP A 1 176 ? 3.688 14.572 1.546 1.00 87.31 176 ASP A N 1
ATOM 1381 C CA . ASP A 1 176 ? 4.231 15.026 2.821 1.00 87.31 176 ASP A CA 1
ATOM 1382 C C . ASP A 1 176 ? 3.624 14.234 4.004 1.00 87.31 176 ASP A C 1
ATOM 1384 O O . ASP A 1 176 ? 2.581 13.587 3.859 1.00 87.31 176 ASP A O 1
ATOM 1388 N N . PRO A 1 177 ? 4.256 14.247 5.195 1.00 90.69 177 PRO A N 1
ATOM 1389 C CA . PRO A 1 177 ? 3.768 13.476 6.339 1.00 90.69 177 PRO A CA 1
ATOM 1390 C C . PRO A 1 177 ? 2.346 13.835 6.798 1.00 90.69 177 PRO A C 1
ATOM 1392 O O . PRO A 1 177 ? 1.631 12.959 7.282 1.00 90.69 177 PRO A O 1
ATOM 1395 N N . ALA A 1 178 ? 1.919 15.094 6.650 1.00 91.06 178 ALA A N 1
ATOM 1396 C CA . ALA A 1 178 ? 0.584 15.521 7.061 1.00 91.06 178 ALA A CA 1
ATOM 1397 C C . ALA A 1 178 ? -0.485 14.954 6.120 1.00 91.06 178 ALA A C 1
ATOM 1399 O O . ALA A 1 178 ? -1.506 14.454 6.589 1.00 91.06 178 ALA A O 1
ATOM 1400 N N . GLN A 1 179 ? -0.215 14.945 4.812 1.00 91.94 179 GLN A N 1
ATOM 1401 C CA . GLN A 1 179 ? -1.068 14.299 3.817 1.00 91.94 179 GLN A CA 1
ATOM 1402 C C . GLN A 1 179 ? -1.182 12.791 4.065 1.00 91.94 179 GLN A C 1
ATOM 1404 O O . GLN A 1 179 ? -2.285 12.246 4.066 1.00 91.94 179 GLN A O 1
ATOM 1409 N N . VAL A 1 180 ? -0.059 12.110 4.321 1.00 93.75 180 VAL A N 1
ATOM 1410 C CA . VAL A 1 180 ? -0.057 10.666 4.616 1.00 93.75 180 VAL A CA 1
ATOM 1411 C C . VAL A 1 180 ? -0.875 10.359 5.873 1.00 93.75 180 VAL A C 1
ATOM 1413 O O . VAL A 1 180 ? -1.665 9.413 5.877 1.00 93.75 180 VAL A O 1
ATOM 1416 N N . LYS A 1 181 ? -0.709 11.161 6.931 1.00 93.69 181 LYS A N 1
ATOM 1417 C CA . LYS A 1 181 ? -1.460 11.001 8.178 1.00 93.69 181 LYS A CA 1
ATOM 1418 C C . LYS A 1 181 ? -2.959 11.201 7.961 1.00 93.69 181 LYS A C 1
ATOM 1420 O O . LYS A 1 181 ? -3.743 10.342 8.357 1.00 93.69 181 LYS A O 1
ATOM 1425 N N . PHE A 1 182 ? -3.341 12.283 7.284 1.00 92.94 182 PHE A N 1
ATOM 1426 C CA . PHE A 1 182 ? -4.736 12.572 6.959 1.00 92.94 182 PHE A CA 1
ATOM 1427 C C . PHE A 1 182 ? -5.385 11.418 6.187 1.00 92.94 182 PHE A C 1
ATOM 1429 O O . PHE A 1 182 ? -6.460 10.951 6.559 1.00 92.94 182 PHE A O 1
ATOM 1436 N N . LEU A 1 183 ? -4.700 10.895 5.165 1.00 93.56 183 LEU A N 1
ATOM 1437 C CA . LEU A 1 183 ? -5.174 9.736 4.412 1.00 93.56 183 LEU A CA 1
ATOM 1438 C C . LEU A 1 183 ? -5.385 8.511 5.309 1.00 93.56 183 LEU A C 1
ATOM 1440 O O . LEU A 1 183 ? -6.397 7.827 5.176 1.00 93.56 183 LEU A O 1
ATOM 1444 N N . GLY A 1 184 ? -4.473 8.239 6.244 1.00 94.06 184 GLY A N 1
ATOM 1445 C CA . GLY A 1 184 ? -4.647 7.164 7.221 1.00 94.06 184 GLY A CA 1
ATOM 1446 C C . GLY A 1 184 ? -5.848 7.350 8.131 1.00 94.06 184 GLY A C 1
ATOM 1447 O O . GLY A 1 184 ? -6.578 6.395 8.376 1.00 94.06 184 GLY A O 1
ATOM 1448 N N . GLU A 1 185 ? -6.058 8.566 8.629 1.00 93.62 185 GLU A N 1
ATOM 1449 C CA . GLU A 1 185 ? -7.181 8.895 9.508 1.00 93.62 185 GLU A CA 1
ATOM 1450 C C . GLU A 1 185 ? -8.517 8.653 8.800 1.00 93.62 185 GLU A C 1
ATOM 1452 O O . GLU A 1 185 ? -9.364 7.936 9.330 1.00 93.62 185 GLU A O 1
ATOM 1457 N N . VAL A 1 186 ? -8.679 9.155 7.572 1.00 92.94 186 VAL A N 1
ATOM 1458 C CA . VAL A 1 186 ? -9.964 9.083 6.853 1.00 92.94 186 VAL A CA 1
ATOM 1459 C C . VAL A 1 186 ? -10.240 7.742 6.172 1.00 92.94 186 VAL A C 1
ATOM 1461 O O . VAL A 1 186 ? -11.393 7.451 5.868 1.00 92.94 186 VAL A O 1
ATOM 1464 N N . THR A 1 187 ? -9.217 6.915 5.924 1.00 93.69 187 THR A N 1
ATOM 1465 C CA . THR A 1 187 ? -9.379 5.609 5.245 1.00 93.69 187 THR A CA 1
ATOM 1466 C C . THR A 1 187 ? -9.116 4.400 6.140 1.00 93.69 187 THR A C 1
ATOM 1468 O O . THR A 1 187 ? -9.426 3.270 5.760 1.00 93.69 187 THR A O 1
ATOM 1471 N N . GLY A 1 188 ? -8.509 4.595 7.311 1.00 94.75 188 GLY A N 1
ATOM 1472 C CA . GLY A 1 188 ? -8.027 3.500 8.151 1.00 94.75 188 GLY A CA 1
ATOM 1473 C C . GLY A 1 188 ? -6.881 2.705 7.523 1.00 94.75 188 GLY A C 1
ATOM 1474 O O . GLY A 1 188 ? -6.626 1.585 7.952 1.00 94.75 188 GLY A O 1
ATOM 1475 N N . ALA A 1 189 ? -6.225 3.231 6.483 1.00 96.00 189 ALA A N 1
ATOM 1476 C CA . ALA A 1 189 ? -5.088 2.570 5.858 1.00 96.00 189 ALA A CA 1
ATOM 1477 C C . ALA A 1 189 ? -3.848 2.628 6.741 1.00 96.00 189 ALA A C 1
ATOM 1479 O O . ALA A 1 189 ? -3.598 3.636 7.397 1.00 96.00 189 ALA A O 1
ATOM 1480 N N . GLU A 1 190 ? -3.045 1.571 6.703 1.00 95.31 190 GLU A N 1
ATOM 1481 C CA . GLU A 1 190 ? -1.816 1.445 7.485 1.00 95.31 190 GLU A CA 1
ATOM 1482 C C . GLU A 1 190 ? -0.615 2.069 6.777 1.00 95.31 190 GLU A C 1
ATOM 1484 O O . GLU A 1 190 ? 0.317 2.560 7.419 1.00 95.31 190 GLU A O 1
ATOM 1489 N N . ALA A 1 191 ? -0.649 2.075 5.442 1.00 95.62 191 ALA A N 1
ATOM 1490 C CA . ALA A 1 191 ? 0.402 2.653 4.627 1.00 95.62 191 ALA A CA 1
ATOM 1491 C C . ALA A 1 191 ? -0.122 3.358 3.371 1.00 95.62 191 ALA A C 1
ATOM 1493 O O . ALA A 1 191 ? -1.160 2.999 2.815 1.00 95.62 191 ALA A O 1
ATOM 1494 N N . VAL A 1 192 ? 0.657 4.328 2.895 1.00 95.75 192 VAL A N 1
ATOM 1495 C CA . VAL A 1 192 ? 0.501 4.973 1.587 1.00 95.75 192 VAL A CA 1
ATOM 1496 C C . VAL A 1 192 ? 1.718 4.640 0.736 1.00 95.75 192 VAL A C 1
ATOM 1498 O O . VAL A 1 192 ? 2.859 4.775 1.182 1.00 95.75 192 VAL A O 1
ATOM 1501 N N . MET A 1 193 ? 1.477 4.207 -0.494 1.00 95.19 193 MET A N 1
ATOM 1502 C CA . MET A 1 193 ? 2.489 3.888 -1.485 1.00 95.19 193 MET A CA 1
ATOM 1503 C C . MET A 1 193 ? 2.544 4.981 -2.547 1.00 95.19 193 MET A C 1
ATOM 1505 O O . MET A 1 193 ? 1.528 5.369 -3.120 1.00 95.19 193 MET A O 1
ATOM 1509 N N . TRP A 1 194 ? 3.759 5.434 -2.828 1.00 92.38 194 TRP A N 1
ATOM 1510 C CA . TRP A 1 194 ? 4.087 6.322 -3.933 1.00 92.38 194 TRP A CA 1
ATOM 1511 C C . TRP A 1 194 ? 5.137 5.649 -4.811 1.00 92.38 194 TRP A C 1
ATOM 1513 O O . TRP A 1 194 ? 6.026 4.965 -4.297 1.00 92.38 194 TRP A O 1
ATOM 1523 N N . GLY A 1 195 ? 5.099 5.878 -6.120 1.00 89.44 195 GLY A N 1
ATOM 1524 C CA . GLY A 1 195 ? 6.159 5.380 -6.981 1.00 89.44 195 GLY A CA 1
ATOM 1525 C C . GLY A 1 195 ? 6.234 6.032 -8.350 1.00 89.44 195 GLY A C 1
ATOM 1526 O O . GLY A 1 195 ? 5.370 6.810 -8.761 1.00 89.44 195 GLY A O 1
ATOM 1527 N N . ARG A 1 196 ? 7.282 5.646 -9.072 1.00 86.44 196 ARG A N 1
ATOM 1528 C CA . ARG A 1 196 ? 7.495 5.964 -10.477 1.00 86.44 196 ARG A CA 1
ATOM 1529 C C . ARG A 1 196 ? 8.153 4.792 -11.189 1.00 86.44 196 ARG A C 1
ATOM 1531 O O . ARG A 1 196 ? 9.202 4.312 -10.762 1.00 86.44 196 ARG A O 1
ATOM 1538 N N . LEU A 1 197 ? 7.548 4.379 -12.290 1.00 84.94 197 LEU A N 1
ATOM 1539 C CA . LEU A 1 197 ? 8.064 3.378 -13.202 1.00 84.94 197 LEU A CA 1
ATOM 1540 C C . LEU A 1 197 ? 8.748 4.061 -14.388 1.00 84.94 197 LEU A C 1
ATOM 1542 O O . LEU A 1 197 ? 8.180 4.926 -15.051 1.00 84.94 197 LEU A O 1
ATOM 1546 N N . TYR A 1 198 ? 9.969 3.631 -14.661 1.00 79.81 198 TYR A N 1
ATOM 1547 C CA . TYR A 1 198 ? 10.734 3.953 -15.852 1.00 79.81 198 TYR A CA 1
ATOM 1548 C C . TYR A 1 198 ? 10.823 2.681 -16.697 1.00 79.81 198 TYR A C 1
ATOM 1550 O O . TYR A 1 198 ? 11.451 1.702 -16.293 1.00 79.81 198 TYR A O 1
ATOM 1558 N N . GLY A 1 199 ? 10.186 2.690 -17.856 1.00 72.88 199 GLY A N 1
ATOM 1559 C CA . GLY A 1 199 ? 10.035 1.550 -18.743 1.00 72.88 199 GLY A CA 1
ATOM 1560 C C . GLY A 1 199 ? 8.683 0.838 -18.583 1.00 72.88 199 GLY A C 1
ATOM 1561 O O . GLY A 1 199 ? 7.771 1.377 -17.955 1.00 72.88 199 GLY A O 1
ATOM 1562 N N . PRO A 1 200 ? 8.540 -0.371 -19.150 1.00 77.00 200 PRO A N 1
ATOM 1563 C CA . PRO A 1 200 ? 9.580 -1.119 -19.844 1.00 77.00 200 PRO A CA 1
ATOM 1564 C C . PRO A 1 200 ? 10.072 -0.405 -21.111 1.00 77.00 200 PRO A C 1
ATOM 1566 O O . PRO A 1 200 ? 9.322 0.329 -21.751 1.00 77.00 200 PRO A O 1
ATOM 1569 N N . PHE A 1 201 ? 11.347 -0.610 -21.429 1.00 70.75 201 PHE A N 1
ATOM 1570 C CA . PHE A 1 201 ? 12.008 -0.181 -22.661 1.00 70.75 201 PHE A CA 1
ATOM 1571 C C . PHE A 1 201 ? 12.553 -1.409 -23.380 1.00 70.75 201 PHE A C 1
ATOM 1573 O O . PHE A 1 201 ? 13.130 -2.288 -22.732 1.00 70.75 201 PHE A O 1
ATOM 1580 N N . GLU A 1 202 ? 12.393 -1.469 -24.698 1.00 67.00 202 GLU A N 1
ATOM 1581 C CA . GLU A 1 202 ? 12.952 -2.543 -25.515 1.00 67.00 202 GLU A CA 1
ATOM 1582 C C . GLU A 1 202 ? 14.415 -2.300 -25.876 1.00 67.00 202 GLU A C 1
ATOM 1584 O O . GLU A 1 202 ? 14.873 -1.181 -26.094 1.00 67.00 202 GLU A O 1
ATOM 1589 N N . SER A 1 203 ? 15.155 -3.396 -25.969 1.00 56.28 203 SER A N 1
ATOM 1590 C CA . SER A 1 203 ? 16.504 -3.459 -26.510 1.00 56.28 203 SER A CA 1
ATOM 1591 C C . SER A 1 203 ? 16.672 -4.787 -27.265 1.00 56.28 203 SER A C 1
ATOM 1593 O O . SER A 1 203 ? 15.953 -5.749 -26.995 1.00 56.28 203 SER A O 1
ATOM 1595 N N . PRO A 1 204 ? 17.666 -4.929 -28.157 1.00 48.78 204 PRO A N 1
ATOM 1596 C CA . PRO A 1 204 ? 17.935 -6.211 -28.823 1.00 48.78 204 PRO A CA 1
ATOM 1597 C C . PRO A 1 204 ? 18.297 -7.344 -27.866 1.00 48.78 204 PRO A C 1
ATOM 1599 O O . PRO A 1 204 ? 18.236 -8.511 -28.233 1.00 48.78 204 PRO A O 1
ATOM 1602 N N . SER A 1 205 ? 18.748 -6.992 -26.663 1.00 53.69 205 SER A N 1
ATOM 1603 C CA . SER A 1 205 ? 19.097 -7.922 -25.591 1.00 53.69 205 SER A CA 1
ATOM 1604 C C . SER A 1 205 ? 17.905 -8.280 -24.692 1.00 53.69 205 SER A C 1
ATOM 1606 O O . SER A 1 205 ? 18.096 -9.006 -23.720 1.00 53.69 205 SER A O 1
ATOM 1608 N N . GLY A 1 206 ? 16.704 -7.773 -24.996 1.00 67.12 206 GLY A N 1
ATOM 1609 C CA . GLY A 1 206 ? 15.493 -7.924 -24.191 1.00 67.12 206 GLY A CA 1
ATOM 1610 C C . GLY A 1 206 ? 14.952 -6.581 -23.699 1.00 67.12 206 GLY A C 1
ATOM 1611 O O . GLY A 1 206 ? 15.317 -5.528 -24.212 1.00 67.12 206 GLY A O 1
ATOM 1612 N N . ALA A 1 207 ? 14.108 -6.587 -22.680 1.00 74.62 207 ALA A N 1
ATOM 1613 C CA . ALA A 1 207 ? 13.526 -5.391 -22.094 1.00 74.62 207 ALA A CA 1
ATOM 1614 C C . ALA A 1 207 ? 14.127 -5.044 -20.729 1.00 74.62 207 ALA A C 1
ATOM 1616 O O . ALA A 1 207 ? 14.621 -5.914 -20.011 1.00 74.62 207 ALA A O 1
ATOM 1617 N N . PHE A 1 208 ? 14.044 -3.768 -20.358 1.00 76.44 208 PHE A N 1
ATOM 1618 C CA . PHE A 1 208 ? 14.470 -3.249 -19.060 1.00 76.44 208 PHE A CA 1
ATOM 1619 C C . PHE A 1 208 ? 13.395 -2.356 -18.443 1.00 76.44 208 PHE A C 1
ATOM 1621 O O . PHE A 1 208 ? 12.768 -1.565 -19.143 1.00 76.44 208 PHE A O 1
ATOM 1628 N N . CYS A 1 209 ? 13.230 -2.426 -17.124 1.00 79.00 209 CYS A N 1
ATOM 1629 C CA . CYS A 1 209 ? 12.448 -1.460 -16.362 1.00 79.00 209 CYS A CA 1
ATOM 1630 C C . CYS A 1 209 ? 13.098 -1.149 -15.008 1.00 79.00 209 CYS A C 1
ATOM 1632 O O . CYS A 1 209 ? 13.856 -1.945 -14.448 1.00 79.00 209 CYS A O 1
ATOM 1634 N N . GLN A 1 210 ? 12.778 0.025 -14.476 1.00 84.44 210 GLN A N 1
ATOM 1635 C CA . GLN A 1 210 ? 13.206 0.494 -13.168 1.00 84.44 210 GLN A CA 1
ATOM 1636 C C . GLN A 1 210 ? 12.019 1.084 -12.410 1.00 84.44 210 GLN A C 1
ATOM 1638 O O . GLN A 1 210 ? 11.261 1.879 -12.954 1.00 84.44 210 GLN A O 1
ATOM 1643 N N . LEU A 1 211 ? 11.898 0.756 -11.130 1.00 85.81 211 LEU A N 1
ATOM 1644 C CA . LEU A 1 211 ? 10.836 1.237 -10.255 1.00 85.81 211 LEU A CA 1
ATOM 1645 C C . LEU A 1 211 ? 11.454 1.968 -9.063 1.00 85.81 211 LEU A C 1
ATOM 1647 O O . LEU A 1 211 ? 12.205 1.376 -8.287 1.00 85.81 211 LEU A O 1
ATOM 1651 N N . GLU A 1 212 ? 11.126 3.251 -8.913 1.00 87.81 212 GLU A N 1
ATOM 1652 C CA . GLU A 1 212 ? 11.281 3.974 -7.649 1.00 87.81 212 GLU A CA 1
ATOM 1653 C C . GLU A 1 212 ? 9.989 3.798 -6.850 1.00 87.81 212 GLU A C 1
ATOM 1655 O O . GLU A 1 212 ? 8.911 4.119 -7.347 1.00 87.81 212 GLU A O 1
ATOM 1660 N N . LEU A 1 213 ? 10.081 3.303 -5.618 1.00 91.62 213 LEU A N 1
ATOM 1661 C CA . LEU A 1 213 ? 8.921 3.097 -4.754 1.00 91.62 213 LEU A CA 1
ATOM 1662 C C . LEU A 1 213 ? 9.225 3.565 -3.338 1.00 91.62 213 LEU A C 1
ATOM 1664 O O . LEU A 1 213 ? 10.269 3.248 -2.767 1.00 91.62 213 LEU A O 1
ATOM 1668 N N . LYS A 1 214 ? 8.280 4.294 -2.751 1.00 92.31 214 LYS A N 1
ATOM 1669 C CA . LYS A 1 214 ? 8.314 4.717 -1.354 1.00 92.31 214 LYS A CA 1
ATOM 1670 C C . LYS A 1 214 ? 7.037 4.283 -0.665 1.00 92.31 214 LYS A C 1
ATOM 1672 O O . LYS A 1 214 ? 5.951 4.363 -1.234 1.00 92.31 214 LYS A O 1
ATOM 1677 N N . LEU A 1 215 ? 7.188 3.833 0.571 1.00 94.38 215 LEU A N 1
ATOM 1678 C CA . LEU A 1 215 ? 6.075 3.462 1.432 1.00 94.38 215 LEU A CA 1
ATOM 1679 C C . LEU A 1 215 ? 6.150 4.314 2.691 1.00 94.38 215 LEU A C 1
ATOM 1681 O O . LEU A 1 215 ? 7.235 4.486 3.254 1.00 94.38 215 LEU A O 1
ATOM 1685 N N . TYR A 1 216 ? 5.007 4.822 3.129 1.00 94.06 216 TYR A N 1
ATOM 1686 C CA . TYR A 1 216 ? 4.873 5.665 4.310 1.00 94.06 216 TYR A CA 1
ATOM 1687 C C . TYR A 1 216 ? 3.854 5.032 5.240 1.00 94.06 216 TYR A C 1
ATOM 1689 O O . TYR A 1 216 ? 2.788 4.641 4.779 1.00 94.06 216 TYR A O 1
ATOM 1697 N N . GLU A 1 217 ? 4.162 4.933 6.528 1.00 94.31 217 GLU A N 1
ATOM 1698 C CA . GLU A 1 217 ? 3.159 4.567 7.528 1.00 94.31 217 GLU A CA 1
ATOM 1699 C C . GLU A 1 217 ? 2.295 5.765 7.888 1.00 94.31 217 GLU A C 1
ATOM 1701 O O . GLU A 1 217 ? 2.758 6.907 7.884 1.00 94.31 217 GLU A O 1
ATOM 1706 N N . THR A 1 218 ? 1.036 5.505 8.204 1.00 95.38 218 THR A N 1
ATOM 1707 C CA . THR A 1 218 ? 0.032 6.562 8.314 1.00 95.38 218 THR A CA 1
ATOM 1708 C C . THR A 1 218 ? -0.215 7.079 9.724 1.00 95.38 218 THR A C 1
ATOM 1710 O O . THR A 1 218 ? -1.029 7.987 9.895 1.00 95.38 218 THR A O 1
ATOM 1713 N N . ILE A 1 219 ? 0.458 6.555 10.754 1.00 93.44 219 ILE A N 1
ATOM 1714 C CA . ILE A 1 219 ? 0.253 7.066 12.113 1.00 93.44 219 ILE A CA 1
ATOM 1715 C C . ILE A 1 219 ? 0.955 8.417 12.279 1.00 93.44 219 ILE A C 1
ATOM 1717 O O . ILE A 1 219 ? 0.338 9.372 12.753 1.00 93.44 219 ILE A O 1
ATOM 1721 N N . GLU A 1 220 ? 2.215 8.519 11.845 1.00 91.00 220 GLU A N 1
ATOM 1722 C CA . GLU A 1 220 ? 3.001 9.761 11.886 1.00 91.00 220 GLU A CA 1
ATOM 1723 C C . GLU A 1 220 ? 3.410 10.268 10.493 1.00 91.00 220 GLU A C 1
ATOM 1725 O O . GLU A 1 220 ? 4.055 11.312 10.385 1.00 91.00 220 GLU A O 1
ATOM 1730 N N . GLY A 1 221 ? 3.053 9.553 9.421 1.00 91.81 221 GLY A N 1
ATOM 1731 C CA . GLY A 1 221 ? 3.470 9.894 8.059 1.00 91.81 221 GLY A CA 1
ATOM 1732 C C . GLY A 1 221 ? 4.926 9.518 7.764 1.00 91.81 221 GLY A C 1
ATOM 1733 O O . GLY A 1 221 ? 5.565 10.108 6.889 1.00 91.81 221 GLY A O 1
ATOM 1734 N N . THR A 1 222 ? 5.499 8.575 8.518 1.00 91.69 222 THR A N 1
ATOM 1735 C CA . THR A 1 222 ? 6.923 8.234 8.424 1.00 91.69 222 THR A CA 1
ATOM 1736 C C . THR A 1 222 ? 7.220 7.384 7.189 1.00 91.69 222 THR A C 1
ATOM 1738 O O . THR A 1 222 ? 6.631 6.326 6.995 1.00 91.69 222 THR A O 1
ATOM 1741 N N . GLN A 1 223 ? 8.215 7.776 6.386 1.00 91.31 223 GLN A N 1
ATOM 1742 C CA . GLN A 1 223 ? 8.715 6.923 5.303 1.00 91.31 223 GLN A CA 1
ATOM 1743 C C . GLN A 1 223 ? 9.396 5.665 5.871 1.00 91.31 223 GLN A C 1
ATOM 1745 O O . GLN A 1 223 ? 10.388 5.748 6.602 1.00 91.31 223 GLN A O 1
ATOM 1750 N N . ILE A 1 224 ? 8.875 4.501 5.493 1.00 91.19 224 ILE A N 1
ATOM 1751 C CA . ILE A 1 224 ? 9.253 3.177 6.009 1.00 91.19 224 ILE A CA 1
ATOM 1752 C C . ILE A 1 224 ? 9.944 2.298 4.978 1.00 91.19 224 ILE A C 1
ATOM 1754 O O . ILE A 1 224 ? 10.541 1.284 5.332 1.00 91.19 224 ILE A O 1
ATOM 1758 N N . LEU A 1 225 ? 9.899 2.699 3.711 1.00 90.06 225 LEU A N 1
ATOM 1759 C CA . LEU A 1 225 ? 10.548 1.996 2.616 1.00 90.06 225 LEU A CA 1
ATOM 1760 C C . LEU A 1 225 ? 10.989 3.000 1.545 1.00 90.06 225 LEU A C 1
ATOM 1762 O O . LEU A 1 225 ? 10.261 3.945 1.245 1.00 90.06 225 LEU A O 1
ATOM 1766 N N . ASP A 1 226 ? 12.187 2.795 0.999 1.00 88.06 226 ASP A N 1
ATOM 1767 C CA . ASP A 1 226 ? 12.759 3.545 -0.127 1.00 88.06 226 ASP A CA 1
ATOM 1768 C C . ASP A 1 226 ? 13.463 2.546 -1.048 1.00 88.06 226 ASP A C 1
ATOM 1770 O O . ASP A 1 226 ? 14.562 2.066 -0.737 1.00 88.06 226 ASP A O 1
ATOM 1774 N N . LEU A 1 227 ? 12.788 2.163 -2.127 1.00 86.06 227 LEU A N 1
ATOM 1775 C CA . LEU A 1 227 ? 13.253 1.153 -3.062 1.00 86.06 227 LEU A CA 1
ATOM 1776 C C . LEU A 1 227 ? 13.598 1.768 -4.405 1.00 86.06 227 LEU A C 1
ATOM 1778 O O . LEU A 1 227 ? 12.836 2.546 -4.977 1.00 86.06 227 LEU A O 1
ATOM 1782 N N . LEU A 1 228 ? 14.728 1.308 -4.927 1.00 83.31 228 LEU A N 1
ATOM 1783 C CA . LEU A 1 228 ? 15.028 1.334 -6.342 1.00 83.31 228 LEU A CA 1
ATOM 1784 C C . LEU A 1 228 ? 15.187 -0.111 -6.812 1.00 83.31 228 LEU A C 1
ATOM 1786 O O . LEU A 1 228 ? 16.132 -0.791 -6.401 1.00 83.31 228 LEU A O 1
ATOM 1790 N N . LEU A 1 229 ? 14.254 -0.567 -7.642 1.00 83.06 229 LEU A N 1
ATOM 1791 C CA . LEU A 1 229 ? 14.297 -1.880 -8.277 1.00 83.06 229 LEU A CA 1
ATOM 1792 C C . LEU A 1 229 ? 14.641 -1.723 -9.752 1.00 83.06 229 LEU A C 1
ATOM 1794 O O . LEU A 1 229 ? 14.257 -0.739 -10.381 1.00 83.06 229 LEU A O 1
ATOM 1798 N N . GLN A 1 230 ? 15.355 -2.700 -10.294 1.00 81.06 230 GLN A N 1
ATOM 1799 C CA . GLN A 1 230 ? 15.726 -2.774 -11.701 1.00 81.06 230 GLN A CA 1
ATOM 1800 C C . GLN A 1 230 ? 15.554 -4.213 -12.164 1.00 81.06 230 GLN A C 1
ATOM 1802 O O . GLN A 1 230 ? 16.060 -5.126 -11.511 1.00 81.06 230 GLN A O 1
ATOM 1807 N N . GLN A 1 231 ? 14.864 -4.402 -13.284 1.00 83.19 231 GLN A N 1
ATOM 1808 C CA . GLN A 1 231 ? 14.637 -5.717 -13.866 1.00 83.19 231 GLN A CA 1
ATOM 1809 C C . GLN A 1 231 ? 14.910 -5.708 -15.362 1.00 83.19 231 GLN A C 1
ATOM 1811 O O . GLN A 1 231 ? 14.582 -4.752 -16.067 1.00 83.19 231 GLN A O 1
ATOM 1816 N N . THR A 1 232 ? 15.498 -6.803 -15.834 1.00 77.69 232 THR A N 1
ATOM 1817 C CA . THR A 1 232 ? 15.651 -7.114 -17.251 1.00 77.69 232 THR A CA 1
ATOM 1818 C C . THR A 1 232 ? 14.983 -8.446 -17.552 1.00 77.69 232 THR A C 1
ATOM 1820 O O . THR A 1 232 ? 15.015 -9.370 -16.741 1.00 77.69 232 THR A O 1
ATOM 1823 N N . ALA A 1 233 ? 14.382 -8.561 -18.727 1.00 81.56 233 ALA A N 1
ATOM 1824 C CA . ALA A 1 233 ? 13.815 -9.811 -19.214 1.00 81.56 233 ALA A CA 1
ATOM 1825 C C . ALA A 1 233 ? 13.965 -9.889 -20.731 1.00 81.56 233 ALA A C 1
ATOM 1827 O O . ALA A 1 233 ? 14.410 -8.942 -21.362 1.00 81.56 233 ALA A O 1
ATOM 1828 N N . ASP A 1 234 ? 13.588 -11.007 -21.335 1.00 78.69 234 ASP A N 1
ATOM 1829 C CA . ASP A 1 234 ? 13.565 -11.149 -22.790 1.00 78.69 234 ASP A CA 1
ATOM 1830 C C . ASP A 1 234 ? 12.357 -10.457 -23.449 1.00 78.69 234 ASP A C 1
ATOM 1832 O O . ASP A 1 234 ? 12.392 -10.220 -24.652 1.00 78.69 234 ASP A O 1
ATOM 1836 N N . ALA A 1 235 ? 11.337 -10.077 -22.669 1.00 86.75 235 ALA A N 1
ATOM 1837 C CA . ALA A 1 235 ? 10.156 -9.345 -23.129 1.00 86.75 235 ALA A CA 1
ATOM 1838 C C . ALA A 1 235 ? 9.728 -8.239 -22.133 1.00 86.75 235 ALA A C 1
ATOM 1840 O O . ALA A 1 235 ? 9.902 -8.424 -20.919 1.00 86.75 235 ALA A O 1
ATOM 1841 N N . PRO A 1 236 ? 9.148 -7.115 -22.606 1.00 82.62 236 PRO A N 1
ATOM 1842 C CA . PRO A 1 236 ? 8.663 -6.004 -21.773 1.00 82.62 236 PRO A CA 1
ATOM 1843 C C . PRO A 1 236 ? 7.733 -6.427 -20.641 1.00 82.62 236 PRO A C 1
ATOM 1845 O O . PRO A 1 236 ? 7.922 -6.024 -19.492 1.00 82.62 236 PRO A O 1
ATOM 1848 N N . GLU A 1 237 ? 6.765 -7.284 -20.949 1.00 91.81 237 GLU A N 1
ATOM 1849 C CA . GLU A 1 237 ? 5.740 -7.741 -20.014 1.00 91.81 237 GLU A CA 1
ATOM 1850 C C . GLU A 1 237 ? 6.361 -8.550 -18.879 1.00 91.81 237 GLU A C 1
ATOM 1852 O O . GLU A 1 237 ? 5.982 -8.382 -17.724 1.00 91.81 237 GLU A O 1
ATOM 1857 N N . ARG A 1 238 ? 7.372 -9.373 -19.184 1.00 91.69 238 ARG A N 1
ATOM 1858 C CA . ARG A 1 238 ? 8.085 -10.169 -18.177 1.00 91.69 238 ARG A CA 1
ATOM 1859 C C . ARG A 1 238 ? 8.962 -9.310 -17.279 1.00 91.69 238 ARG A C 1
ATOM 1861 O O . ARG A 1 238 ? 9.059 -9.590 -16.088 1.00 91.69 238 ARG A O 1
ATOM 1868 N N . ALA A 1 239 ? 9.586 -8.263 -17.822 1.00 86.00 239 ALA A N 1
ATOM 1869 C CA . ALA A 1 239 ? 10.343 -7.311 -17.009 1.00 86.00 239 ALA A CA 1
ATOM 1870 C C . ALA A 1 239 ? 9.403 -6.576 -16.037 1.00 86.00 239 ALA A C 1
ATOM 1872 O O . ALA A 1 239 ? 9.712 -6.456 -14.851 1.00 86.00 239 ALA A O 1
ATOM 1873 N N . LEU A 1 240 ? 8.236 -6.149 -16.533 1.00 92.56 240 LEU A N 1
ATOM 1874 C CA . LEU A 1 240 ? 7.211 -5.465 -15.747 1.00 92.56 240 LEU A CA 1
ATOM 1875 C C . LEU A 1 240 ? 6.588 -6.369 -14.670 1.00 92.56 240 LEU A C 1
ATOM 1877 O O . LEU A 1 240 ? 6.422 -5.957 -13.523 1.00 92.56 240 LEU A O 1
ATOM 1881 N N . GLU A 1 241 ? 6.275 -7.617 -15.010 1.00 95.06 241 GLU A N 1
ATOM 1882 C CA . GLU A 1 241 ? 5.772 -8.601 -14.052 1.00 95.06 241 GLU A CA 1
ATOM 1883 C C . GLU A 1 241 ? 6.804 -8.865 -12.949 1.00 95.06 241 GLU A C 1
ATOM 1885 O O . GLU A 1 241 ? 6.479 -8.777 -11.765 1.00 95.06 241 GLU A O 1
ATOM 1890 N N . ALA A 1 242 ? 8.067 -9.106 -13.319 1.00 93.75 242 ALA A N 1
ATOM 1891 C CA . ALA A 1 242 ? 9.136 -9.368 -12.361 1.00 93.75 242 ALA A CA 1
ATOM 1892 C C . ALA A 1 242 ? 9.351 -8.196 -11.392 1.00 93.75 242 ALA A C 1
ATOM 1894 O O . ALA A 1 242 ? 9.511 -8.414 -10.189 1.00 93.75 242 ALA A O 1
ATOM 1895 N N . ILE A 1 243 ? 9.327 -6.948 -11.884 1.00 93.50 243 ILE A N 1
ATOM 1896 C CA . ILE A 1 243 ? 9.572 -5.786 -11.020 1.00 93.50 243 ILE A CA 1
ATOM 1897 C C . ILE A 1 243 ? 8.420 -5.544 -10.047 1.00 93.50 243 ILE A C 1
ATOM 1899 O O . ILE A 1 243 ? 8.664 -5.175 -8.897 1.00 93.50 243 ILE A O 1
ATOM 1903 N N . PHE A 1 244 ? 7.175 -5.786 -10.468 1.00 96.12 244 PHE A N 1
ATOM 1904 C CA . PHE A 1 244 ? 6.014 -5.663 -9.589 1.00 96.12 244 PHE A CA 1
ATOM 1905 C C . PHE A 1 244 ? 5.909 -6.809 -8.590 1.00 96.12 244 PHE A C 1
ATOM 1907 O O . PHE A 1 244 ? 5.548 -6.553 -7.441 1.00 96.12 244 PHE A O 1
ATOM 1914 N N . GLN A 1 245 ? 6.273 -8.038 -8.968 1.00 95.94 245 GLN A N 1
ATOM 1915 C CA . GLN A 1 245 ? 6.344 -9.151 -8.020 1.00 95.94 245 GLN A CA 1
ATOM 1916 C C . GLN A 1 245 ? 7.386 -8.878 -6.934 1.00 95.94 245 GLN A C 1
ATOM 1918 O O . GLN A 1 245 ? 7.068 -8.968 -5.746 1.00 95.94 245 GLN A O 1
ATOM 1923 N N . GLU A 1 246 ? 8.589 -8.430 -7.312 1.00 94.56 246 GLU A N 1
ATOM 1924 C CA . GLU A 1 246 ? 9.602 -8.051 -6.326 1.00 94.56 246 GLU A CA 1
ATOM 1925 C C . GLU A 1 246 ? 9.117 -6.882 -5.452 1.00 94.56 246 GLU A C 1
ATOM 1927 O O . GLU A 1 246 ? 9.248 -6.931 -4.229 1.00 94.56 246 GLU A O 1
ATOM 1932 N N . ALA A 1 247 ? 8.503 -5.847 -6.036 1.00 94.94 247 ALA A N 1
ATOM 1933 C CA . ALA A 1 247 ? 7.941 -4.735 -5.268 1.00 94.94 247 ALA A CA 1
ATOM 1934 C C . ALA A 1 247 ? 6.907 -5.208 -4.235 1.00 94.94 247 ALA A C 1
ATOM 1936 O O . ALA A 1 247 ? 6.973 -4.807 -3.070 1.00 94.94 247 ALA A O 1
ATOM 1937 N N . ALA A 1 248 ? 5.991 -6.090 -4.640 1.00 95.31 248 ALA A N 1
ATOM 1938 C CA . ALA A 1 248 ? 4.959 -6.639 -3.774 1.00 95.31 248 ALA A CA 1
ATOM 1939 C C . ALA A 1 248 ? 5.552 -7.460 -2.621 1.00 95.31 248 ALA A C 1
ATOM 1941 O O . ALA A 1 248 ? 5.139 -7.283 -1.476 1.00 95.31 248 ALA A O 1
ATOM 1942 N N . GLU A 1 249 ? 6.563 -8.292 -2.885 1.00 94.25 249 GLU A N 1
ATOM 1943 C CA . GLU A 1 249 ? 7.279 -9.055 -1.853 1.00 94.25 249 GLU A CA 1
ATOM 1944 C C . GLU A 1 249 ? 7.996 -8.152 -0.845 1.00 94.25 249 GLU A C 1
ATOM 1946 O O . GLU A 1 249 ? 7.948 -8.397 0.363 1.00 94.25 249 GLU A O 1
ATOM 1951 N N . ARG A 1 250 ? 8.648 -7.077 -1.309 1.00 92.56 250 ARG A N 1
ATOM 1952 C CA . ARG A 1 250 ? 9.316 -6.129 -0.405 1.00 92.56 250 ARG A CA 1
ATOM 1953 C C . ARG A 1 250 ? 8.312 -5.386 0.473 1.00 92.56 250 ARG A C 1
ATOM 1955 O O . ARG A 1 250 ? 8.569 -5.214 1.663 1.00 92.56 250 ARG A O 1
ATOM 1962 N N . VAL A 1 251 ? 7.190 -4.950 -0.098 1.00 93.75 251 VAL A N 1
ATOM 1963 C CA . VAL A 1 251 ? 6.128 -4.242 0.631 1.00 93.75 251 VAL A CA 1
ATOM 1964 C C . VAL A 1 251 ? 5.474 -5.165 1.660 1.00 93.75 251 VAL A C 1
ATOM 1966 O O . VAL A 1 251 ? 5.390 -4.804 2.834 1.00 93.75 251 VAL A O 1
ATOM 1969 N N . GLU A 1 252 ? 5.085 -6.378 1.265 1.00 92.69 252 GLU A N 1
ATOM 1970 C CA . GLU A 1 252 ? 4.536 -7.382 2.180 1.00 92.69 252 GLU A CA 1
ATOM 1971 C C . GLU A 1 252 ? 5.534 -7.735 3.290 1.00 92.69 252 GLU A C 1
ATOM 1973 O O . GLU A 1 252 ? 5.165 -7.789 4.462 1.00 92.69 252 GLU A O 1
ATOM 1978 N N . GLY A 1 253 ? 6.816 -7.917 2.965 1.00 90.50 253 GLY A N 1
ATOM 1979 C CA . GLY A 1 253 ? 7.851 -8.229 3.950 1.00 90.50 253 GLY A CA 1
ATOM 1980 C C . GLY A 1 253 ? 8.029 -7.148 5.023 1.00 90.50 253 GLY A C 1
ATOM 1981 O O . GLY A 1 253 ? 8.397 -7.465 6.156 1.00 90.50 253 GLY A O 1
ATOM 1982 N N . VAL A 1 254 ? 7.748 -5.882 4.694 1.00 89.56 254 VAL A N 1
ATOM 1983 C CA . VAL A 1 254 ? 7.745 -4.770 5.657 1.00 89.56 254 VAL A CA 1
ATOM 1984 C C . VAL A 1 254 ? 6.466 -4.772 6.499 1.00 89.56 254 VAL A C 1
ATOM 1986 O O . VAL A 1 254 ? 6.552 -4.696 7.723 1.00 89.56 254 VAL A O 1
ATOM 1989 N N . LEU A 1 255 ? 5.295 -4.889 5.867 1.00 90.62 255 LEU A N 1
ATOM 1990 C CA . LEU A 1 255 ? 3.988 -4.755 6.529 1.00 90.62 255 LEU A CA 1
ATOM 1991 C C . LEU A 1 255 ? 3.536 -6.008 7.300 1.00 90.62 255 LEU A C 1
ATOM 1993 O O . LEU A 1 255 ? 2.771 -5.925 8.255 1.00 90.62 255 LEU A O 1
ATOM 1997 N N . SER A 1 256 ? 4.013 -7.194 6.932 1.00 87.44 256 SER A N 1
ATOM 1998 C CA . SER A 1 256 ? 3.726 -8.436 7.670 1.00 87.44 256 SER A CA 1
ATOM 1999 C C . SER A 1 256 ? 4.376 -8.461 9.055 1.00 87.44 256 SER A C 1
ATOM 2001 O O . SER A 1 256 ? 3.904 -9.155 9.952 1.00 87.44 256 SER A O 1
ATOM 2003 N N . ARG A 1 257 ? 5.451 -7.688 9.248 1.00 83.50 257 ARG A N 1
ATOM 2004 C CA . ARG A 1 257 ? 6.201 -7.601 10.510 1.00 83.50 257 ARG A CA 1
ATOM 2005 C C . ARG A 1 257 ? 5.656 -6.552 11.469 1.00 83.50 257 ARG A C 1
ATOM 2007 O O . ARG A 1 257 ? 6.211 -6.382 12.553 1.00 83.50 257 ARG A O 1
ATOM 2014 N N . SER A 1 258 ? 4.623 -5.823 11.070 1.00 84.06 258 SER A N 1
ATOM 2015 C CA . SER A 1 258 ? 4.007 -4.806 11.903 1.00 84.06 258 SER A CA 1
ATOM 2016 C C . SER A 1 258 ? 2.697 -5.260 12.520 1.00 84.06 258 SER A C 1
ATOM 2018 O O . SER A 1 258 ? 2.023 -6.162 12.006 1.00 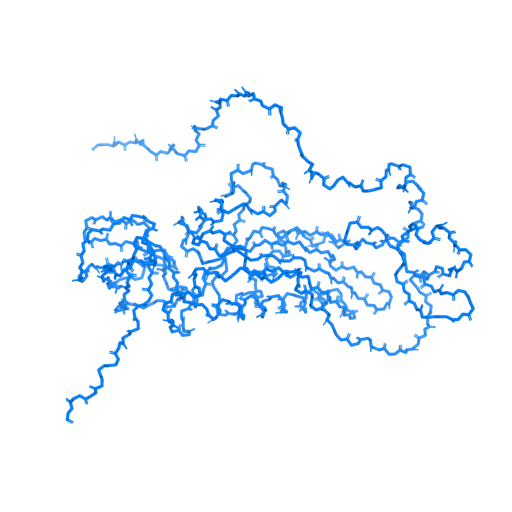84.06 258 SER A O 1
ATOM 2020 N N . GLY A 1 259 ? 2.326 -4.592 13.613 1.00 87.94 259 GLY A N 1
ATOM 2021 C CA . GLY A 1 259 ? 0.995 -4.737 14.178 1.00 87.94 259 GLY A CA 1
ATOM 2022 C C . GLY A 1 259 ? -0.051 -4.148 13.239 1.00 87.94 259 GLY A C 1
ATOM 2023 O O . GLY A 1 259 ? 0.168 -3.089 12.651 1.00 87.94 259 GLY A O 1
ATOM 2024 N N . TRP A 1 260 ? -1.161 -4.866 13.102 1.00 93.19 260 TRP A N 1
ATOM 2025 C CA . TRP A 1 260 ? -2.324 -4.447 12.330 1.00 93.19 260 TRP A CA 1
ATOM 2026 C C . TRP A 1 260 ? -3.078 -3.333 13.055 1.00 93.19 260 TRP A C 1
ATOM 2028 O O . TRP A 1 260 ? -3.246 -3.387 14.281 1.00 93.19 260 TRP A O 1
ATOM 2038 N N . PHE A 1 261 ? -3.572 -2.355 12.300 1.00 94.81 261 PHE A N 1
ATOM 2039 C CA . PHE A 1 261 ? -4.460 -1.334 12.837 1.00 94.81 261 PHE A CA 1
ATOM 2040 C C . PHE A 1 261 ? -5.468 -0.818 11.813 1.00 94.81 261 PHE A C 1
ATOM 2042 O O . PHE A 1 261 ? -5.287 -0.922 10.605 1.00 94.81 261 PHE A O 1
ATOM 2049 N N . THR A 1 262 ? -6.524 -0.197 12.329 1.00 96.19 262 THR A N 1
ATOM 2050 C CA . THR A 1 262 ? -7.454 0.643 11.570 1.00 96.19 262 THR A CA 1
ATOM 2051 C C . THR A 1 262 ? -7.839 1.866 12.413 1.00 96.19 262 THR A C 1
ATOM 2053 O O . THR A 1 262 ? -7.151 2.211 13.380 1.00 96.19 262 THR A O 1
ATOM 2056 N N . ARG A 1 263 ? -8.914 2.563 12.049 1.00 96.81 263 ARG A N 1
ATOM 2057 C CA . ARG A 1 263 ? -9.389 3.782 12.697 1.00 96.81 263 ARG A CA 1
ATOM 2058 C C . ARG A 1 263 ? -10.882 3.711 12.988 1.00 96.81 263 ARG A C 1
ATOM 2060 O O . ARG A 1 263 ? -11.644 3.083 12.251 1.00 96.81 263 ARG A O 1
ATOM 2067 N N . VAL A 1 264 ? -11.294 4.403 14.046 1.00 97.00 264 VAL A N 1
ATOM 2068 C CA . VAL A 1 264 ? -12.706 4.706 14.298 1.00 97.00 264 VAL A CA 1
ATOM 2069 C C . VAL A 1 264 ? -13.191 5.673 13.220 1.00 97.00 264 VAL A C 1
ATOM 2071 O O . VAL A 1 264 ? -12.653 6.768 13.079 1.00 97.00 264 VAL A O 1
ATOM 2074 N N . ALA A 1 265 ? -14.210 5.276 12.466 1.00 95.94 265 ALA A N 1
ATOM 2075 C CA . ALA A 1 265 ? -14.855 6.122 11.469 1.00 95.94 265 ALA A CA 1
ATOM 2076 C C . ALA A 1 265 ? -15.794 7.135 12.133 1.00 95.94 265 ALA A C 1
ATOM 2078 O O . ALA A 1 265 ? -15.813 8.312 11.784 1.00 95.94 265 ALA A O 1
ATOM 2079 N N . ARG A 1 266 ? -16.609 6.650 13.078 1.00 94.81 266 ARG A N 1
ATOM 2080 C CA . ARG A 1 266 ? -17.680 7.417 13.715 1.00 94.81 266 ARG A CA 1
ATOM 2081 C C . ARG A 1 266 ? -18.126 6.754 15.016 1.00 94.81 266 ARG A C 1
ATOM 2083 O O . ARG A 1 266 ? -18.109 5.529 15.121 1.00 94.81 266 ARG A O 1
ATOM 2090 N N . VAL A 1 267 ? -18.582 7.568 15.964 1.00 94.38 267 VAL A N 1
ATOM 2091 C CA . VAL A 1 267 ? -19.210 7.130 17.216 1.00 94.38 267 VAL A CA 1
ATOM 2092 C C . VAL A 1 267 ? -20.610 7.739 17.294 1.00 94.38 267 VAL A C 1
ATOM 2094 O O . VAL A 1 267 ? -20.749 8.957 17.234 1.00 94.38 267 VAL A O 1
ATOM 2097 N N . ASP A 1 268 ? -21.633 6.893 17.409 1.00 91.06 268 ASP A N 1
ATOM 2098 C CA . ASP A 1 268 ? -23.043 7.269 17.548 1.00 91.06 268 ASP A CA 1
ATOM 2099 C C . ASP A 1 268 ? -23.623 6.640 18.824 1.00 91.06 268 ASP A C 1
ATOM 2101 O O . ASP A 1 268 ? -24.217 5.558 18.794 1.00 91.06 268 ASP A O 1
ATOM 2105 N N . GLY A 1 269 ? -23.428 7.308 19.964 1.00 86.56 269 GLY A N 1
ATOM 2106 C CA . GLY A 1 269 ? -23.742 6.727 21.272 1.00 86.56 269 GLY A CA 1
ATOM 2107 C C . GLY A 1 269 ? -22.904 5.469 21.510 1.00 86.56 269 GLY A C 1
ATOM 2108 O O . GLY A 1 269 ? -21.677 5.530 21.459 1.00 86.56 269 GLY A O 1
ATOM 2109 N N . ASP A 1 270 ? -23.565 4.328 21.706 1.00 84.69 270 ASP A N 1
ATOM 2110 C CA . ASP A 1 270 ? -22.900 3.034 21.926 1.00 84.69 270 ASP A CA 1
ATOM 2111 C C . ASP A 1 270 ? -22.459 2.334 20.630 1.00 84.69 270 ASP A C 1
ATOM 2113 O O . ASP A 1 270 ? -21.740 1.334 20.673 1.00 84.69 270 ASP A O 1
ATOM 2117 N N . LYS A 1 271 ? -22.877 2.847 19.464 1.00 89.44 271 LYS A N 1
ATOM 2118 C CA . LYS A 1 271 ? -22.521 2.288 18.155 1.00 89.44 271 LYS A CA 1
ATOM 2119 C C . LYS A 1 271 ? -21.215 2.891 17.664 1.00 89.44 271 LYS A C 1
ATOM 2121 O O . LYS A 1 271 ? -21.143 4.089 17.389 1.00 89.44 271 LYS A O 1
ATOM 2126 N N . ILE A 1 272 ? -20.193 2.059 17.508 1.00 96.38 272 ILE A N 1
ATOM 2127 C CA . ILE A 1 272 ? -18.864 2.497 17.076 1.00 96.38 272 ILE A CA 1
ATOM 2128 C C . ILE A 1 272 ? -18.568 1.869 15.717 1.00 96.38 272 ILE A C 1
ATOM 2130 O O . ILE A 1 272 ? -18.512 0.647 15.585 1.00 96.38 272 ILE A O 1
ATOM 2134 N N . TYR A 1 273 ? -18.375 2.700 14.699 1.00 97.44 273 TYR A N 1
ATOM 2135 C CA . TYR A 1 273 ? -18.047 2.260 13.346 1.00 97.44 273 TYR A CA 1
ATOM 2136 C C . TYR A 1 273 ? -16.541 2.339 13.126 1.00 97.44 273 TYR A C 1
ATOM 2138 O O . TYR A 1 273 ? -15.920 3.349 13.463 1.00 97.44 273 TYR A O 1
ATOM 2146 N N . ILE A 1 274 ? -15.953 1.306 12.525 1.00 97.81 274 ILE A N 1
ATOM 2147 C CA . ILE A 1 274 ? -14.516 1.250 12.219 1.00 97.81 274 ILE A CA 1
ATOM 2148 C C . ILE A 1 274 ? -14.269 1.083 10.718 1.00 97.81 274 ILE A C 1
ATOM 2150 O O . ILE A 1 274 ? -15.092 0.507 10.007 1.00 97.81 274 ILE A O 1
ATOM 2154 N N . LEU A 1 275 ? -13.119 1.568 10.245 1.00 96.69 275 LEU A N 1
ATOM 2155 C CA . LEU A 1 275 ? -12.688 1.533 8.839 1.00 96.69 275 LEU A CA 1
ATOM 2156 C C . LEU A 1 275 ? -12.006 0.205 8.477 1.00 96.69 275 LEU A C 1
ATOM 2158 O O . LEU A 1 275 ? -10.908 0.168 7.917 1.00 96.69 275 LEU A O 1
ATOM 2162 N N . ALA A 1 276 ? -12.619 -0.904 8.866 1.00 95.12 276 ALA A N 1
ATOM 2163 C CA . ALA A 1 276 ? -12.211 -2.238 8.462 1.00 95.12 276 ALA A CA 1
ATOM 2164 C C . ALA A 1 276 ? -13.437 -3.151 8.443 1.00 95.12 276 ALA A C 1
ATOM 2166 O O . ALA A 1 276 ? -14.321 -3.025 9.287 1.00 95.12 276 ALA A O 1
ATOM 2167 N N . GLY A 1 277 ? -13.484 -4.077 7.489 1.00 94.06 277 GLY A N 1
ATOM 2168 C CA . GLY A 1 277 ? -14.614 -4.983 7.299 1.00 94.06 277 GLY A CA 1
ATOM 2169 C C . GLY A 1 277 ? -14.170 -6.342 6.773 1.00 94.06 277 GLY A C 1
ATOM 2170 O O . GLY A 1 277 ? -13.063 -6.803 7.037 1.00 94.06 277 GLY A O 1
ATOM 2171 N N . ARG A 1 278 ? -15.017 -6.999 5.978 1.00 93.19 278 ARG A N 1
ATOM 2172 C CA . ARG A 1 278 ? -14.739 -8.358 5.489 1.00 93.19 278 ARG A CA 1
ATOM 2173 C C . ARG A 1 278 ? -13.410 -8.482 4.729 1.00 93.19 278 ARG A C 1
ATOM 2175 O O . ARG A 1 278 ? -12.751 -9.514 4.825 1.00 93.19 278 ARG A O 1
ATOM 2182 N N . GLN A 1 279 ? -12.996 -7.458 3.979 1.00 91.75 279 GLN A N 1
ATOM 2183 C CA . GLN A 1 279 ? -11.756 -7.502 3.195 1.00 91.75 279 GLN A CA 1
ATOM 2184 C C . GLN A 1 279 ? -10.489 -7.467 4.053 1.00 91.75 279 GLN A C 1
ATOM 2186 O O . GLN A 1 279 ? -9.475 -8.023 3.630 1.00 91.75 279 GLN A O 1
ATOM 2191 N N . SER A 1 280 ? -10.539 -6.882 5.255 1.00 92.06 280 SER A N 1
ATOM 2192 C CA . SER A 1 280 ? -9.403 -6.920 6.181 1.00 92.06 280 SER A CA 1
ATOM 2193 C C . SER A 1 280 ? -9.243 -8.283 6.854 1.00 92.06 280 SER A C 1
ATOM 2195 O O . SER A 1 280 ? -8.222 -8.518 7.486 1.00 92.06 280 SER A O 1
ATOM 2197 N N . GLY A 1 281 ? -10.218 -9.189 6.719 1.00 92.94 281 GLY A N 1
ATOM 2198 C CA . GLY A 1 281 ? -10.230 -10.481 7.403 1.00 92.94 281 GLY A CA 1
ATOM 2199 C C . GLY A 1 281 ? -10.848 -10.446 8.804 1.00 92.94 281 GLY A C 1
ATOM 2200 O O . GLY A 1 281 ? -10.805 -11.471 9.483 1.00 92.94 281 GLY A O 1
ATOM 2201 N N . LEU A 1 282 ? -11.425 -9.309 9.221 1.00 93.62 282 LEU A N 1
ATOM 2202 C CA . LEU A 1 282 ? -12.192 -9.204 10.467 1.00 93.62 282 LEU A CA 1
ATOM 2203 C C . LEU A 1 282 ? -13.398 -10.144 10.472 1.00 93.62 282 LEU A C 1
ATOM 2205 O O . LEU A 1 282 ? -14.000 -10.426 9.430 1.00 93.62 282 LEU A O 1
ATOM 2209 N N . ARG A 1 283 ? -13.767 -10.587 11.672 1.00 94.12 283 ARG A N 1
ATOM 2210 C CA . ARG A 1 283 ? -14.902 -11.472 11.931 1.00 94.12 283 ARG A CA 1
ATOM 2211 C C . ARG A 1 283 ? -15.796 -10.886 13.011 1.00 94.12 283 ARG A C 1
ATOM 2213 O O . ARG A 1 283 ? -15.343 -10.166 13.896 1.00 94.12 283 ARG A O 1
ATOM 2220 N N . GLU A 1 284 ? -17.076 -11.226 12.949 1.00 95.38 284 GLU A N 1
ATOM 2221 C CA . GLU A 1 284 ? -17.993 -10.968 14.059 1.00 95.38 284 GLU A CA 1
ATOM 2222 C C . GLU A 1 284 ? -17.514 -11.720 15.305 1.00 95.38 284 GLU A C 1
ATOM 2224 O O . GLU A 1 284 ? -17.069 -12.866 15.224 1.00 95.38 284 GLU A O 1
ATOM 2229 N N . GLY A 1 285 ? -17.563 -11.049 16.452 1.00 93.88 285 GLY A N 1
ATOM 2230 C CA . GLY A 1 285 ? -17.016 -11.535 17.713 1.00 93.88 285 GLY A CA 1
ATOM 2231 C C . GLY A 1 285 ? -15.551 -11.169 17.968 1.00 93.88 285 GLY A C 1
ATOM 2232 O O . GLY A 1 285 ? -15.129 -11.275 19.121 1.00 93.88 285 GLY A O 1
ATOM 2233 N N . ASP A 1 286 ? -14.796 -10.692 16.966 1.00 93.62 286 ASP A N 1
ATOM 2234 C CA . ASP A 1 286 ? -13.426 -10.206 17.182 1.00 93.62 286 ASP A CA 1
ATOM 2235 C C . ASP A 1 286 ? -13.429 -9.067 18.214 1.00 93.62 286 ASP A C 1
ATOM 2237 O O . ASP A 1 286 ? -14.259 -8.152 18.162 1.00 93.62 286 ASP A O 1
ATOM 2241 N N . VAL A 1 287 ? -12.487 -9.118 19.158 1.00 94.38 287 VAL A N 1
ATOM 2242 C CA . VAL A 1 287 ? -12.307 -8.092 20.192 1.00 94.38 287 VAL A CA 1
ATOM 2243 C C . VAL A 1 287 ? -11.102 -7.229 19.841 1.00 94.38 287 VAL A C 1
ATOM 2245 O O . VAL A 1 287 ? -10.034 -7.729 19.487 1.00 94.38 287 VAL A O 1
ATOM 2248 N N . LEU A 1 288 ? -11.287 -5.915 19.925 1.00 95.19 288 LEU A N 1
ATOM 2249 C CA . LEU A 1 288 ? -10.316 -4.916 19.499 1.00 95.19 288 LEU A CA 1
ATOM 2250 C C . LEU A 1 288 ? -10.053 -3.911 20.624 1.00 95.19 288 LEU A C 1
ATOM 2252 O O . LEU A 1 288 ? -10.910 -3.649 21.472 1.00 95.19 288 LEU A O 1
ATOM 2256 N N . LEU A 1 289 ? -8.864 -3.314 20.597 1.00 94.75 289 LEU A N 1
ATOM 2257 C CA . LEU A 1 289 ? -8.440 -2.247 21.498 1.00 94.75 289 LEU A CA 1
ATOM 2258 C C . LEU A 1 289 ? -8.442 -0.914 20.764 1.00 94.75 289 LEU A C 1
ATOM 2260 O O . LEU A 1 289 ? -7.754 -0.757 19.759 1.00 94.75 289 LEU A O 1
ATOM 2264 N N . VAL A 1 290 ? -9.139 0.074 21.306 1.00 94.88 290 VAL A N 1
ATOM 2265 C CA . VAL A 1 290 ? -9.145 1.439 20.786 1.00 94.88 290 VAL A CA 1
ATOM 2266 C C . VAL A 1 290 ? -8.273 2.330 21.661 1.00 94.88 290 VAL A C 1
ATOM 2268 O O . VAL A 1 290 ? -8.400 2.326 22.887 1.00 94.88 290 VAL A O 1
ATOM 2271 N N . LYS A 1 291 ? -7.383 3.096 21.032 1.00 92.00 291 LYS A N 1
ATOM 2272 C CA . LYS A 1 291 ? -6.461 4.029 21.679 1.00 92.00 291 LYS A CA 1
ATOM 2273 C C . LYS A 1 291 ? -6.442 5.370 20.953 1.00 92.00 291 LYS A C 1
ATOM 2275 O O . LYS A 1 291 ? -6.252 5.412 19.742 1.00 92.00 291 LYS A O 1
ATOM 2280 N N . GLU A 1 292 ? -6.526 6.463 21.703 1.00 85.44 292 GLU A N 1
ATOM 2281 C CA . GLU A 1 292 ? -6.267 7.813 21.173 1.00 85.44 292 GLU A CA 1
ATOM 2282 C C . GLU A 1 292 ? -4.801 7.976 20.746 1.00 85.44 292 GLU A C 1
ATOM 2284 O O . GLU A 1 292 ? -4.496 8.526 19.692 1.00 85.44 292 GLU A O 1
ATOM 2289 N N . ASP A 1 293 ? -3.882 7.457 21.567 1.00 83.31 293 ASP A N 1
ATOM 2290 C CA . ASP A 1 293 ? -2.442 7.473 21.321 1.00 83.31 293 ASP A CA 1
ATOM 2291 C C . ASP A 1 293 ? -1.893 6.047 21.507 1.00 83.31 293 ASP A C 1
ATOM 2293 O O . ASP A 1 293 ? -2.043 5.471 22.593 1.00 83.31 293 ASP A O 1
ATOM 2297 N N . PRO A 1 294 ? -1.231 5.455 20.494 1.00 81.19 294 PRO A N 1
ATOM 2298 C CA . PRO A 1 294 ? -0.653 4.113 20.593 1.00 81.19 294 PRO A CA 1
ATOM 2299 C C . PRO A 1 294 ? 0.350 3.952 21.745 1.00 81.19 294 PRO A C 1
ATOM 2301 O O . PRO A 1 294 ? 0.548 2.834 22.226 1.00 81.19 294 PRO A O 1
ATOM 2304 N N . ARG A 1 295 ? 0.961 5.047 22.217 1.00 83.56 295 ARG A N 1
ATOM 2305 C CA . ARG A 1 295 ? 1.920 5.067 23.332 1.00 83.56 295 ARG A CA 1
ATOM 2306 C C . ARG A 1 295 ? 1.242 5.006 24.702 1.00 83.56 295 ARG A C 1
ATOM 2308 O O . ARG A 1 295 ? 1.903 4.690 25.692 1.00 83.56 295 ARG A O 1
ATOM 2315 N N . ARG A 1 296 ? -0.060 5.303 24.789 1.00 82.31 296 ARG A N 1
ATOM 2316 C CA . ARG A 1 296 ? -0.811 5.259 26.050 1.00 82.31 296 ARG A CA 1
ATOM 2317 C C . ARG A 1 296 ? -1.183 3.825 26.430 1.00 82.31 296 ARG A C 1
ATOM 2319 O O . ARG A 1 296 ? -1.369 2.940 25.588 1.00 82.31 296 ARG A O 1
ATOM 2326 N N . ARG A 1 297 ? -1.276 3.596 27.746 1.00 78.94 297 ARG A N 1
ATOM 2327 C CA . ARG A 1 297 ? -1.704 2.310 28.321 1.00 78.94 297 ARG A CA 1
ATOM 2328 C C . ARG A 1 297 ? -3.219 2.143 28.329 1.00 78.94 297 ARG A C 1
ATOM 2330 O O . ARG A 1 297 ? -3.677 1.018 28.181 1.00 78.94 297 ARG A O 1
ATOM 2337 N N . SER A 1 298 ? -3.967 3.232 28.503 1.00 84.25 298 SER A N 1
ATOM 2338 C CA . SER A 1 298 ? -5.427 3.206 28.469 1.00 84.25 298 SER A CA 1
ATOM 2339 C C . SER A 1 298 ? -5.913 2.777 27.088 1.00 84.25 298 SER A C 1
ATOM 2341 O O . SER A 1 298 ? -5.424 3.270 26.071 1.00 84.25 298 SER A O 1
ATOM 2343 N N . ALA A 1 299 ? -6.865 1.852 27.071 1.00 91.19 299 ALA A N 1
ATOM 2344 C CA . ALA A 1 299 ? -7.541 1.403 25.870 1.00 91.19 299 ALA A CA 1
ATOM 2345 C C . ALA A 1 299 ? -9.011 1.141 26.195 1.00 91.19 299 ALA A C 1
ATOM 2347 O O . ALA A 1 299 ? -9.337 0.736 27.311 1.00 91.19 299 ALA A O 1
ATOM 2348 N N . VAL A 1 300 ? -9.874 1.364 25.214 1.00 93.25 300 VAL A N 1
ATOM 2349 C CA . VAL A 1 300 ? -11.280 0.956 25.258 1.00 93.25 300 VAL A CA 1
ATOM 2350 C C . VAL A 1 300 ? -11.398 -0.360 24.505 1.00 93.25 300 VAL A C 1
ATOM 2352 O O . VAL A 1 300 ? -10.835 -0.505 23.421 1.00 93.25 300 VAL A O 1
ATOM 2355 N N . ARG A 1 301 ? -12.104 -1.331 25.073 1.00 94.81 301 ARG A N 1
ATOM 2356 C CA . ARG A 1 301 ? -12.339 -2.634 24.449 1.00 94.81 301 ARG A CA 1
ATOM 2357 C C . ARG A 1 301 ? -13.658 -2.590 23.705 1.00 94.81 301 ARG A C 1
ATOM 2359 O O . ARG A 1 301 ? -14.685 -2.232 24.285 1.00 94.81 301 ARG A O 1
ATOM 2366 N N . ILE A 1 302 ? -13.624 -2.967 22.436 1.00 95.62 302 ILE A N 1
ATOM 2367 C CA . ILE A 1 302 ? -14.802 -3.038 21.571 1.00 95.62 302 ILE A CA 1
ATOM 2368 C C . ILE A 1 302 ? -14.905 -4.431 20.956 1.00 95.62 302 ILE A C 1
ATOM 2370 O O . ILE A 1 302 ? -13.891 -5.102 20.766 1.00 95.62 302 ILE A O 1
ATOM 2374 N N . ARG A 1 303 ? -16.120 -4.869 20.637 1.00 95.94 303 ARG A N 1
ATOM 2375 C CA . ARG A 1 303 ? -16.377 -6.134 19.941 1.00 95.94 303 ARG A CA 1
ATOM 2376 C C . ARG A 1 303 ? -17.020 -5.863 18.596 1.00 95.94 303 ARG A C 1
ATOM 2378 O O . ARG A 1 303 ? -17.955 -5.073 18.520 1.00 95.94 303 ARG A O 1
ATOM 2385 N N . VAL A 1 304 ? -16.558 -6.544 17.554 1.00 96.69 304 VAL A N 1
ATOM 2386 C CA . VAL A 1 304 ? -17.213 -6.536 16.243 1.00 96.69 304 VAL A CA 1
ATOM 2387 C C . VAL A 1 304 ? -18.555 -7.251 16.345 1.00 96.69 304 VAL A C 1
ATOM 2389 O O . VAL A 1 304 ? -18.596 -8.438 16.660 1.00 96.69 304 VAL A O 1
ATOM 2392 N N . VAL A 1 305 ? -19.647 -6.536 16.072 1.00 97.12 305 VAL A N 1
ATOM 2393 C CA . VAL A 1 305 ? -21.006 -7.101 16.104 1.00 97.12 305 VAL A CA 1
ATOM 2394 C C . VAL A 1 305 ? -21.537 -7.412 14.713 1.00 97.12 305 VAL A C 1
ATOM 2396 O O . VAL A 1 305 ? -22.290 -8.362 14.556 1.00 97.12 305 VAL A O 1
ATOM 2399 N N . GLU A 1 306 ? -21.134 -6.636 13.706 1.00 97.50 306 GLU A N 1
ATOM 2400 C CA . GLU A 1 306 ? -21.621 -6.796 12.336 1.00 97.50 306 GLU A CA 1
ATOM 2401 C C . GLU A 1 306 ? -20.586 -6.275 11.334 1.00 97.50 306 GLU A C 1
ATOM 2403 O O . GLU A 1 306 ? -20.001 -5.203 11.519 1.00 97.50 306 GLU A O 1
ATOM 2408 N N . LEU A 1 307 ? -20.377 -7.010 10.239 1.00 96.94 307 LEU A N 1
ATOM 2409 C CA . LEU A 1 307 ? -19.551 -6.560 9.114 1.00 96.94 307 LEU A CA 1
ATOM 2410 C C . LEU A 1 307 ? -20.407 -5.829 8.070 1.00 96.94 307 LEU A C 1
ATOM 2412 O O . LEU A 1 307 ? -21.173 -6.440 7.321 1.00 96.94 307 LEU A O 1
ATOM 2416 N N . LEU A 1 308 ? -20.210 -4.517 7.958 1.00 93.06 308 LEU A N 1
ATOM 2417 C CA . LEU A 1 308 ? -20.936 -3.638 7.046 1.00 93.06 308 LEU A CA 1
ATOM 2418 C C . LEU A 1 308 ? -20.221 -3.573 5.689 1.00 93.06 308 LEU A C 1
ATOM 2420 O O . LEU A 1 308 ? -19.475 -2.646 5.369 1.00 93.06 308 LEU A O 1
ATOM 2424 N N . GLY A 1 309 ? -20.446 -4.597 4.868 1.00 87.56 309 GLY A N 1
ATOM 2425 C CA . GLY A 1 309 ? -19.873 -4.681 3.527 1.00 87.56 309 GLY A CA 1
ATOM 2426 C C . GLY A 1 309 ? -18.373 -4.996 3.526 1.00 87.56 309 GLY A C 1
ATOM 2427 O O . GLY A 1 309 ? -17.889 -5.843 4.279 1.00 87.56 309 GLY A O 1
ATOM 2428 N N . ALA A 1 310 ? -17.641 -4.377 2.598 1.00 87.19 310 ALA A N 1
ATOM 2429 C CA . ALA A 1 310 ? -16.248 -4.728 2.329 1.00 87.19 310 ALA A CA 1
ATOM 2430 C C . ALA A 1 310 ? -15.268 -4.188 3.382 1.00 87.19 310 ALA A C 1
ATOM 2432 O O . ALA A 1 310 ? -14.348 -4.908 3.767 1.00 87.19 310 ALA A O 1
ATOM 2433 N N . ASP A 1 311 ? -15.469 -2.953 3.847 1.00 92.06 311 ASP A N 1
ATOM 2434 C CA . ASP A 1 311 ? -14.422 -2.178 4.527 1.00 92.06 311 ASP A CA 1
ATOM 2435 C C . ASP A 1 311 ? -14.904 -1.419 5.776 1.00 92.06 311 ASP A C 1
ATOM 2437 O O . ASP A 1 311 ? -14.244 -0.506 6.265 1.00 92.06 311 ASP A O 1
ATOM 2441 N N . MET A 1 312 ? -16.067 -1.794 6.304 1.00 96.44 312 MET A N 1
ATOM 2442 C CA . MET A 1 312 ? -16.620 -1.202 7.515 1.00 96.44 312 MET A CA 1
ATOM 2443 C C . MET A 1 312 ? -17.187 -2.287 8.424 1.00 96.44 312 MET A C 1
ATOM 2445 O O . MET A 1 312 ? -17.647 -3.331 7.959 1.00 96.44 312 MET A O 1
ATOM 2449 N N . ALA A 1 313 ? -17.171 -2.025 9.724 1.00 97.56 313 ALA A N 1
ATOM 2450 C CA . ALA A 1 313 ? -17.809 -2.866 10.719 1.00 97.56 313 ALA A CA 1
ATOM 2451 C C . ALA A 1 313 ? -18.463 -2.004 11.795 1.00 97.56 313 ALA A C 1
ATOM 2453 O O . ALA A 1 313 ? -17.960 -0.929 12.141 1.00 97.56 313 ALA A O 1
ATOM 2454 N N . LEU A 1 314 ? -19.585 -2.495 12.311 1.00 97.69 314 LEU A N 1
ATOM 2455 C CA . LEU A 1 314 ? -20.202 -1.993 13.525 1.00 97.69 314 LEU A CA 1
ATOM 2456 C C . LEU A 1 314 ? -19.612 -2.745 14.714 1.00 97.69 314 LEU A C 1
ATOM 2458 O O . LEU A 1 314 ? -19.432 -3.966 14.684 1.00 97.69 314 LEU A O 1
ATOM 2462 N N . THR A 1 315 ? -19.338 -2.002 15.775 1.00 97.19 315 THR A N 1
ATOM 2463 C CA . THR A 1 315 ? -18.805 -2.528 17.022 1.00 97.19 315 THR A CA 1
ATOM 2464 C C . THR A 1 315 ? -19.597 -1.996 18.212 1.00 97.19 315 THR A C 1
ATOM 2466 O O . THR A 1 315 ? -20.211 -0.926 18.139 1.00 97.19 315 THR A O 1
ATOM 2469 N N . GLU A 1 316 ? -19.583 -2.763 19.297 1.00 94.44 316 GLU A N 1
ATOM 2470 C CA . GLU A 1 316 ? -20.138 -2.382 20.596 1.00 94.44 316 GLU A CA 1
ATOM 2471 C C . GLU A 1 316 ? -19.012 -2.200 21.614 1.00 94.44 316 GLU A C 1
ATOM 2473 O O . GLU A 1 316 ? -17.982 -2.882 21.558 1.00 94.44 316 GLU A O 1
ATOM 2478 N N . ARG A 1 317 ? -19.205 -1.289 22.568 1.00 94.19 317 ARG A N 1
ATOM 2479 C CA . ARG A 1 317 ? -18.271 -1.097 23.679 1.00 94.19 317 ARG A CA 1
ATOM 2480 C C . ARG A 1 317 ? -18.434 -2.225 24.698 1.00 94.19 317 ARG A C 1
ATOM 2482 O O . ARG A 1 317 ? -19.538 -2.486 25.160 1.00 94.19 317 ARG A O 1
ATOM 2489 N N . ILE A 1 318 ? -17.322 -2.848 25.083 1.00 92.69 318 ILE A N 1
ATOM 2490 C CA . ILE A 1 318 ? -17.271 -3.829 26.176 1.00 92.69 318 ILE A CA 1
ATOM 2491 C C . ILE A 1 318 ? -16.833 -3.144 27.473 1.00 92.69 318 ILE A C 1
ATOM 2493 O O . ILE A 1 318 ? -17.457 -3.318 28.514 1.00 92.69 318 ILE A O 1
ATOM 2497 N N . GLU A 1 319 ? -15.739 -2.381 27.415 1.00 90.88 319 GLU A N 1
ATOM 2498 C CA . GLU A 1 319 ? -15.085 -1.793 28.589 1.00 90.88 319 GLU A CA 1
ATOM 2499 C C . GLU A 1 319 ? -14.343 -0.511 28.198 1.00 90.88 319 GLU A C 1
ATOM 2501 O O . GLU A 1 319 ? -13.774 -0.436 27.111 1.00 90.88 319 GLU A O 1
ATOM 2506 N N . GLY A 1 320 ? -14.294 0.477 29.092 1.00 86.56 320 GLY A N 1
ATOM 2507 C CA . GLY A 1 320 ? -13.518 1.705 28.914 1.00 86.56 320 GLY A CA 1
ATOM 2508 C C . GLY A 1 320 ? -14.370 2.970 28.809 1.00 86.56 320 GLY A C 1
ATOM 2509 O O . GLY A 1 320 ? -15.587 2.942 28.994 1.00 86.56 320 GLY A O 1
ATOM 2510 N N . GLY A 1 321 ? -13.689 4.092 28.574 1.00 84.19 321 GLY A N 1
ATOM 2511 C CA . GLY A 1 321 ? -14.285 5.427 28.516 1.00 84.19 321 GLY A CA 1
ATOM 2512 C C . GLY A 1 321 ? -14.795 5.818 27.130 1.00 84.19 321 GLY A C 1
ATOM 2513 O O . GLY A 1 321 ? -15.109 4.970 26.292 1.00 84.19 321 GLY A O 1
ATOM 2514 N N . ASP A 1 322 ? -14.880 7.125 26.914 1.00 85.06 322 ASP A N 1
ATOM 2515 C CA . ASP A 1 322 ? -15.342 7.700 25.657 1.00 85.06 322 ASP A CA 1
ATOM 2516 C C . ASP A 1 322 ? -14.347 7.493 24.514 1.00 85.06 322 ASP A C 1
ATOM 2518 O O . ASP A 1 322 ? -13.165 7.210 24.720 1.00 85.06 322 ASP A O 1
ATOM 2522 N N . LEU A 1 323 ? -14.869 7.587 23.291 1.00 88.81 323 LEU A N 1
ATOM 2523 C CA . LEU A 1 323 ? -14.127 7.370 22.058 1.00 88.81 323 LEU A CA 1
ATOM 2524 C C . LEU A 1 323 ? -14.327 8.529 21.102 1.00 88.81 323 LEU A C 1
ATOM 2526 O O . LEU A 1 323 ? -15.438 9.033 20.942 1.00 88.81 323 LEU A O 1
ATOM 2530 N N . GLU A 1 324 ? -13.257 8.865 20.395 1.00 89.44 324 GLU A N 1
ATOM 2531 C CA . GLU A 1 324 ? -13.268 9.880 19.353 1.00 89.44 324 GLU A CA 1
ATOM 2532 C C . GLU A 1 324 ? -13.062 9.256 17.971 1.00 89.44 324 GLU A C 1
ATOM 2534 O O . GLU A 1 324 ? -12.403 8.217 17.818 1.00 89.44 324 GLU A O 1
ATOM 2539 N N . ALA A 1 325 ? -13.603 9.917 16.946 1.00 91.88 325 ALA A N 1
ATOM 2540 C CA . ALA A 1 325 ? -13.288 9.591 15.561 1.00 91.88 325 ALA A CA 1
ATOM 2541 C C . ALA A 1 325 ? -11.769 9.654 15.328 1.00 91.88 325 ALA A C 1
ATOM 2543 O O . ALA A 1 325 ? -11.052 10.407 15.981 1.00 91.88 325 ALA A O 1
ATOM 2544 N N . PHE A 1 326 ? -11.279 8.834 14.403 1.00 93.25 326 PHE A N 1
ATOM 2545 C CA . PHE A 1 326 ? -9.858 8.681 14.080 1.00 93.25 326 PHE A CA 1
ATOM 2546 C C . PHE A 1 326 ? -8.982 8.093 15.197 1.00 93.25 326 PHE A C 1
ATOM 2548 O O . PHE A 1 326 ? -7.776 7.928 14.990 1.00 93.25 326 PHE A O 1
ATOM 2555 N N . SER A 1 327 ? -9.555 7.682 16.334 1.00 94.12 327 SER A N 1
ATOM 2556 C CA . SER A 1 327 ? -8.834 6.858 17.312 1.00 94.12 327 SER A CA 1
ATOM 2557 C C . SER A 1 327 ? -8.311 5.579 16.656 1.00 94.12 327 SER A C 1
ATOM 2559 O O . SER A 1 327 ? -8.952 5.004 15.770 1.00 94.12 327 SER A O 1
ATOM 2561 N N . LEU A 1 328 ? -7.131 5.135 17.083 1.00 94.88 328 LEU A N 1
ATOM 2562 C CA . LEU A 1 328 ? -6.463 3.953 16.557 1.00 94.88 328 LEU A CA 1
ATOM 2563 C C . LEU A 1 328 ? -7.138 2.690 17.088 1.00 94.88 328 LEU A C 1
ATOM 2565 O O . LEU A 1 328 ? -7.317 2.551 18.294 1.00 94.88 328 LEU A O 1
ATOM 2569 N N . VAL A 1 329 ? -7.469 1.756 16.205 1.00 95.69 329 VAL A N 1
ATOM 2570 C CA . VAL A 1 329 ? -8.057 0.461 16.561 1.00 95.69 329 VAL A CA 1
ATOM 2571 C C . VAL A 1 329 ? -7.028 -0.626 16.287 1.00 95.69 329 VAL A C 1
ATOM 2573 O O . VAL A 1 329 ? -6.487 -0.701 15.189 1.00 95.69 329 VAL A O 1
ATOM 2576 N N . LEU A 1 330 ? -6.756 -1.458 17.284 1.00 94.25 330 LEU A N 1
ATOM 2577 C CA . LEU A 1 330 ? -5.745 -2.510 17.288 1.00 94.25 330 LEU A CA 1
ATOM 2578 C C . LEU A 1 330 ? -6.412 -3.854 17.555 1.00 94.25 330 LEU A C 1
ATOM 2580 O O . LEU A 1 330 ? -7.417 -3.920 18.261 1.00 94.25 330 LEU A O 1
ATOM 2584 N N . TYR A 1 331 ? -5.829 -4.935 17.051 1.00 90.25 331 TYR A N 1
ATOM 2585 C CA . TYR A 1 331 ? -6.299 -6.270 17.407 1.00 90.25 331 TYR A CA 1
ATOM 2586 C C . TYR A 1 331 ? -5.904 -6.623 18.849 1.00 90.25 331 TYR A C 1
ATOM 2588 O O . TYR A 1 331 ? -4.753 -6.416 19.244 1.00 90.25 331 TYR A O 1
ATOM 2596 N N . GLU A 1 332 ? -6.846 -7.156 19.634 1.00 84.25 332 GLU A N 1
ATOM 2597 C CA . GLU A 1 332 ? -6.537 -7.746 20.935 1.00 84.25 332 GLU A CA 1
ATOM 2598 C C . GLU A 1 332 ? -6.241 -9.235 20.750 1.00 84.25 332 GLU A C 1
ATOM 2600 O O . GLU A 1 332 ? -7.133 -10.032 20.464 1.00 84.25 332 GLU A O 1
ATOM 2605 N N . GLU A 1 333 ? -4.983 -9.638 20.928 1.00 69.50 333 GLU A N 1
ATOM 2606 C CA . GLU A 1 333 ? -4.674 -11.061 21.001 1.00 69.50 333 GLU A CA 1
ATOM 2607 C C . GLU A 1 333 ? -5.348 -11.638 22.249 1.00 69.50 333 GLU A C 1
ATOM 2609 O O . GLU A 1 333 ? -5.084 -11.195 23.372 1.00 69.50 333 GLU A O 1
ATOM 2614 N N . ALA A 1 334 ? -6.242 -12.611 22.052 1.00 58.44 334 ALA A N 1
ATOM 2615 C CA . ALA A 1 334 ? -6.812 -13.368 23.150 1.00 58.44 334 ALA A CA 1
ATOM 2616 C C . ALA A 1 334 ? -5.648 -14.028 23.894 1.00 58.44 334 ALA A C 1
ATOM 2618 O O . ALA A 1 334 ? -5.084 -15.020 23.431 1.00 58.44 334 ALA A O 1
ATOM 2619 N N . LYS A 1 335 ? -5.248 -13.459 25.037 1.00 49.38 335 LYS A N 1
ATOM 2620 C CA . LYS A 1 335 ? -4.347 -14.156 25.952 1.00 49.38 335 LYS A CA 1
ATOM 2621 C C . LYS A 1 335 ? -5.024 -15.476 26.256 1.00 49.38 335 LYS A C 1
ATOM 2623 O O . LYS A 1 335 ? -6.158 -15.466 26.733 1.00 49.38 335 LYS A O 1
ATOM 2628 N N . GLY A 1 336 ? -4.355 -16.574 25.910 1.00 38.00 336 GLY A N 1
ATOM 2629 C CA . GLY A 1 336 ? -4.880 -17.908 26.127 1.00 38.00 336 GLY A CA 1
ATOM 2630 C C . GLY A 1 336 ? -5.505 -17.990 27.513 1.00 38.00 336 GLY A C 1
ATOM 2631 O O . GLY A 1 336 ? -4.863 -17.669 28.514 1.00 38.00 336 GLY A O 1
ATOM 2632 N N . LEU A 1 337 ? -6.760 -18.428 27.555 1.00 35.94 337 LEU A N 1
ATOM 2633 C CA . LEU A 1 337 ? -7.204 -19.292 28.633 1.00 35.94 337 LEU A CA 1
ATOM 2634 C C . LEU A 1 337 ? -6.233 -20.477 28.614 1.00 35.94 337 LEU A C 1
ATOM 2636 O O . LEU A 1 337 ? -6.462 -21.466 27.928 1.00 35.94 337 LEU A O 1
ATOM 2640 N N . THR A 1 338 ? -5.083 -20.338 29.275 1.00 35.28 338 THR A N 1
ATOM 2641 C CA . THR A 1 338 ? -4.347 -21.500 29.746 1.00 35.28 338 THR A CA 1
ATOM 2642 C C . THR A 1 338 ? -5.328 -22.229 30.637 1.00 35.28 338 THR A C 1
ATOM 2644 O O . THR A 1 338 ? -5.751 -21.678 31.656 1.00 35.28 338 THR A O 1
ATOM 2647 N N . GLU A 1 339 ? -5.752 -23.392 30.162 1.00 33.41 339 GLU A N 1
ATOM 2648 C CA . GLU A 1 339 ? -6.620 -24.343 30.833 1.00 33.41 339 GLU A CA 1
ATOM 2649 C C . GLU A 1 339 ? -6.216 -24.445 32.306 1.00 33.41 339 GLU A C 1
ATOM 2651 O O . GLU A 1 339 ? -5.192 -25.020 32.667 1.00 33.41 339 GLU A O 1
ATOM 2656 N N . GLY A 1 340 ? -7.008 -23.798 33.158 1.00 41.41 340 GLY A N 1
ATOM 2657 C CA . GLY A 1 340 ? -7.114 -24.159 34.556 1.00 41.41 340 GLY A CA 1
ATOM 2658 C C . GLY A 1 340 ? -8.140 -25.275 34.635 1.00 41.41 340 GLY A C 1
ATOM 2659 O O . GLY A 1 340 ? -9.330 -24.997 34.771 1.00 41.41 340 GLY A O 1
ATOM 2660 N N . SER A 1 341 ? -7.673 -26.511 34.499 1.00 34.38 341 SER A N 1
ATOM 2661 C CA . SER A 1 341 ? -8.390 -27.722 34.901 1.00 34.38 341 SER A CA 1
ATOM 2662 C C . SER A 1 341 ? -7.452 -28.602 35.699 1.00 34.38 341 SER A C 1
ATOM 2664 O O . SER A 1 341 ? -6.376 -28.919 35.139 1.00 34.38 341 SER A O 1
#

Nearest PDB structures (foldseek):
  3w1e-assembly1_A  TM=4.928E-01  e=4.950E-13  Vibrio alginolyticus
  6uxc-assembly1_A  TM=7.534E-01  e=5.793E-05  Chlamydia trachomatis L2/434/Bu
  5b0o-assembly3_C  TM=6.529E-01  e=9.043E-04  Salmonella enterica subsp. enterica serovar Typhimurium str. LT2
  5b0o-assembly4_D  TM=6.363E-01  e=5.113E-03  Salmonella enterica subsp. enterica serovar Typhimurium str. LT2
  4mob-assembly1_A  TM=2.531E-01  e=1.323E+00  Homo sapiens